Protein AF-A0A346N6U7-F1 (afdb_monomer)

Nearest PDB structures (foldseek):
  6ehd-assembly1_A  TM=4.254E-01  e=9.949E-02  Vibrio cholerae O395
  6ehe-assembly1_A  TM=4.933E-01  e=6.143E-01  Vibrio cholerae O395
  8xcj-assembly1_B  TM=3.026E-01  e=3.241E-01  Shigella sonnei
  1af6-assembly1_A  TM=3.418E-01  e=9.106E-01  Escherichia coli
  4b7o-assembly1_A  TM=2.006E-01  e=7.192E+00  Neisseria meningitidis

pLDDT: mean 76.38, std 19.35, range [28.86, 98.12]

Structure (mmCIF, N/CA/C/O backbone):
data_AF-A0A346N6U7-F1
#
_entry.id   AF-A0A346N6U7-F1
#
loop_
_atom_site.group_PDB
_atom_site.id
_atom_site.type_symbol
_atom_site.label_atom_id
_atom_site.label_alt_id
_atom_site.label_comp_id
_atom_site.label_asym_id
_atom_site.label_entity_id
_atom_site.label_seq_id
_atom_site.pdbx_PDB_ins_code
_atom_site.Cartn_x
_atom_site.Cartn_y
_atom_site.Cartn_z
_atom_site.occupancy
_atom_site.B_iso_or_equiv
_atom_site.auth_seq_id
_atom_site.auth_comp_id
_atom_site.auth_asym_id
_atom_site.auth_atom_id
_atom_site.pdbx_PDB_model_num
ATOM 1 N N . MET A 1 1 ? -14.296 15.120 14.951 1.00 32.44 1 MET A N 1
ATOM 2 C CA . MET A 1 1 ? -14.487 16.261 14.009 1.00 32.44 1 MET A CA 1
ATOM 3 C C . MET A 1 1 ? -14.807 15.685 12.624 1.00 32.44 1 MET A C 1
ATOM 5 O O . MET A 1 1 ? -13.973 14.983 12.082 1.00 32.44 1 MET A O 1
ATOM 9 N N . LYS A 1 2 ? -16.030 15.852 12.086 1.00 28.86 2 LYS A N 1
ATOM 10 C CA . LYS A 1 2 ? -16.479 15.145 10.861 1.00 28.86 2 LYS A CA 1
ATOM 11 C C . LYS A 1 2 ? -15.785 15.708 9.614 1.00 28.86 2 LYS A C 1
ATOM 13 O O . LYS A 1 2 ? -16.095 16.828 9.210 1.00 28.86 2 LYS A O 1
ATOM 18 N N . LEU A 1 3 ? -14.882 14.934 9.008 1.00 31.69 3 LEU A N 1
ATOM 19 C CA . LEU A 1 3 ? -14.149 15.300 7.794 1.00 31.69 3 LEU A CA 1
ATOM 20 C C . LEU A 1 3 ? -15.104 15.302 6.584 1.00 31.69 3 LEU A C 1
ATOM 22 O O . LEU A 1 3 ? -15.259 14.320 5.865 1.00 31.69 3 LEU A O 1
ATOM 26 N N . LYS A 1 4 ? -15.825 16.409 6.390 1.00 33.38 4 LYS A N 1
ATOM 27 C CA . LYS A 1 4 ? -16.612 16.646 5.179 1.00 33.38 4 LYS A CA 1
ATOM 28 C C . LYS A 1 4 ? -15.740 17.366 4.155 1.00 33.38 4 LYS A C 1
ATOM 30 O O . LYS A 1 4 ? -15.327 18.498 4.386 1.00 33.38 4 LYS A O 1
ATOM 35 N N . THR A 1 5 ? -15.636 16.754 2.978 1.00 40.16 5 THR A N 1
ATOM 36 C CA . THR A 1 5 ? -15.211 17.349 1.697 1.00 40.16 5 THR A CA 1
ATOM 37 C C . THR A 1 5 ? -13.698 17.432 1.468 1.00 40.16 5 THR A C 1
ATOM 39 O O . THR A 1 5 ? -13.070 18.457 1.705 1.00 40.16 5 THR A O 1
ATOM 42 N N . ILE A 1 6 ? -13.132 16.376 0.876 1.00 37.97 6 ILE A N 1
ATOM 43 C CA . ILE A 1 6 ? -11.970 16.504 -0.013 1.00 37.97 6 ILE A CA 1
ATOM 44 C C . ILE A 1 6 ? -12.476 16.186 -1.420 1.00 37.97 6 ILE A C 1
ATOM 46 O O . ILE A 1 6 ? -12.615 15.031 -1.811 1.00 37.97 6 ILE A O 1
ATOM 50 N N . ALA A 1 7 ? -12.835 17.235 -2.159 1.00 37.47 7 ALA A N 1
ATOM 51 C CA . ALA A 1 7 ? -13.078 17.145 -3.589 1.00 37.47 7 ALA A CA 1
ATOM 52 C C . ALA A 1 7 ? -11.714 17.197 -4.290 1.00 37.47 7 ALA A C 1
ATOM 54 O O . ALA A 1 7 ? -11.102 18.260 -4.386 1.00 37.47 7 ALA A O 1
ATOM 55 N N . LEU A 1 8 ? -11.215 16.042 -4.734 1.00 36.50 8 LEU A N 1
ATOM 56 C CA . LEU A 1 8 ? -10.003 15.969 -5.544 1.00 36.50 8 LEU A CA 1
ATOM 57 C C . LEU A 1 8 ? -10.352 16.433 -6.968 1.00 36.50 8 LEU A C 1
ATOM 59 O O . LEU A 1 8 ? -11.096 15.761 -7.684 1.00 36.5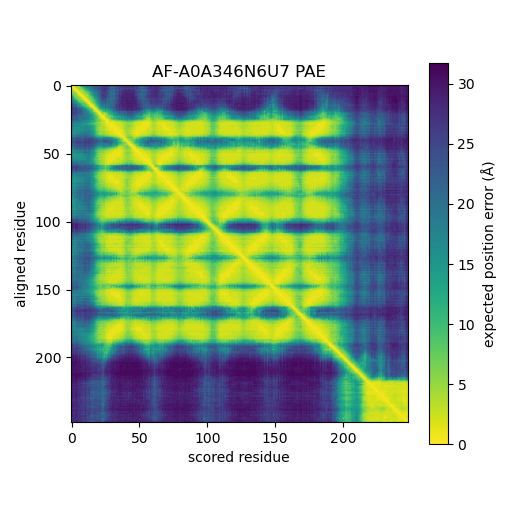0 8 LEU A O 1
ATOM 63 N N . LEU A 1 9 ? -9.860 17.612 -7.356 1.00 35.84 9 LEU A N 1
ATOM 64 C CA . LEU A 1 9 ? -10.007 18.149 -8.708 1.00 35.84 9 LEU A CA 1
ATOM 65 C C . LEU A 1 9 ? -9.309 17.225 -9.718 1.00 35.84 9 LEU A C 1
ATOM 67 O O . LEU A 1 9 ? -8.082 17.155 -9.769 1.00 35.84 9 LEU A O 1
ATOM 71 N N . ALA A 1 10 ? -10.096 16.567 -10.567 1.00 40.47 10 ALA A N 1
ATOM 72 C CA . ALA A 1 10 ? -9.622 15.934 -11.789 1.00 40.47 10 ALA A CA 1
ATOM 73 C C . ALA A 1 10 ? -9.475 17.001 -12.887 1.00 40.47 10 ALA A C 1
ATOM 75 O O . ALA A 1 10 ? -10.413 17.291 -13.628 1.00 40.47 10 ALA A O 1
ATOM 76 N N . GLY A 1 11 ? -8.296 17.614 -12.974 1.00 36.94 11 GLY A N 1
ATOM 77 C CA . GLY A 1 11 ? -7.893 18.410 -14.131 1.00 36.94 11 GLY A CA 1
ATOM 78 C C . GLY A 1 11 ? -7.252 17.510 -15.184 1.00 36.94 11 GLY A C 1
ATOM 79 O O . GLY A 1 11 ? -6.047 17.287 -15.141 1.00 36.94 11 GLY A O 1
ATOM 80 N N . LEU A 1 12 ? -8.049 16.983 -16.119 1.00 45.88 12 LEU A N 1
ATOM 81 C CA . LEU A 1 12 ? -7.532 16.363 -17.342 1.00 45.88 12 LEU A CA 1
ATOM 82 C C . LEU A 1 12 ? -6.895 17.457 -18.213 1.00 45.88 12 LEU A C 1
ATOM 84 O O . LEU A 1 12 ? -7.612 18.259 -18.809 1.00 45.88 12 LEU A O 1
ATOM 88 N N . PHE A 1 13 ? -5.567 17.461 -18.332 1.00 38.16 13 PHE A N 1
ATOM 89 C CA . PHE A 1 13 ? -4.874 18.163 -19.410 1.00 38.16 13 PHE A CA 1
ATOM 90 C C . PHE A 1 13 ? -4.057 17.178 -20.242 1.00 38.16 13 PHE A C 1
ATOM 92 O O . PHE A 1 13 ? -3.329 16.331 -19.727 1.00 38.16 13 PHE A O 1
ATOM 99 N N . ALA A 1 14 ? -4.262 17.279 -21.552 1.00 41.28 14 ALA A N 1
ATOM 100 C CA . ALA A 1 14 ? -3.736 16.396 -22.573 1.00 41.28 14 ALA A CA 1
ATOM 101 C C . ALA A 1 14 ? -2.225 16.591 -22.779 1.00 41.28 14 ALA A C 1
ATOM 103 O O . ALA A 1 14 ? -1.775 17.692 -23.087 1.00 41.28 14 ALA A O 1
ATOM 104 N N . ALA A 1 15 ? -1.475 15.491 -22.705 1.00 36.09 15 ALA A N 1
ATOM 105 C CA . ALA A 1 15 ? -0.150 15.341 -23.300 1.00 36.09 15 ALA A CA 1
ATOM 106 C C . ALA A 1 15 ? -0.141 14.036 -24.126 1.00 36.09 15 ALA A C 1
ATOM 108 O O . ALA A 1 15 ? -0.714 13.039 -23.674 1.00 36.09 15 ALA A O 1
ATOM 109 N N . PRO A 1 16 ? 0.433 14.015 -25.343 1.00 37.94 16 PRO A N 1
ATOM 110 C CA . PRO A 1 16 ? 0.431 12.824 -26.188 1.00 37.94 16 PRO A CA 1
ATOM 111 C C . PRO A 1 16 ? 1.478 11.804 -25.703 1.00 37.94 16 PRO A C 1
ATOM 113 O O . PRO A 1 16 ? 2.596 12.208 -25.421 1.00 37.94 16 PRO A O 1
ATOM 116 N N . ALA A 1 17 ? 1.083 10.516 -25.658 1.00 37.06 17 ALA A N 1
ATOM 117 C CA . ALA A 1 17 ? 1.863 9.269 -25.466 1.00 37.06 17 ALA A CA 1
ATOM 118 C C . ALA A 1 17 ? 2.897 9.285 -24.309 1.00 37.06 17 ALA A C 1
ATOM 120 O O . ALA A 1 17 ? 3.835 10.058 -24.316 1.00 37.06 17 ALA A O 1
ATOM 121 N N . PHE A 1 18 ? 2.794 8.476 -23.250 1.00 34.19 18 PHE A N 1
ATOM 122 C CA . PHE A 1 18 ? 2.992 7.023 -23.237 1.00 34.19 18 PHE A CA 1
ATOM 123 C C . PHE A 1 18 ? 2.270 6.391 -22.031 1.00 34.19 18 PHE A C 1
ATOM 125 O O . PHE A 1 18 ? 2.174 6.988 -20.960 1.00 34.19 18 PHE A O 1
ATOM 132 N N . ALA A 1 19 ? 1.782 5.159 -22.190 1.00 39.69 19 ALA A N 1
ATOM 133 C CA . ALA A 1 19 ? 1.240 4.342 -21.108 1.00 39.69 19 ALA A CA 1
ATOM 134 C C . ALA A 1 19 ? 2.369 3.895 -20.163 1.00 39.69 19 ALA A C 1
ATOM 136 O O . ALA A 1 19 ? 2.897 2.794 -20.296 1.00 39.69 19 ALA A O 1
ATOM 137 N N . VAL A 1 20 ? 2.768 4.762 -19.235 1.00 44.91 20 VAL A N 1
ATOM 138 C CA . VAL A 1 20 ? 3.793 4.436 -18.244 1.00 44.91 20 VAL A CA 1
ATOM 139 C C . VAL A 1 20 ? 3.129 4.209 -16.894 1.00 44.91 20 VAL A C 1
ATOM 141 O O . VAL A 1 20 ? 2.780 5.148 -16.188 1.00 44.91 20 VAL A O 1
ATOM 144 N N . THR A 1 21 ? 2.937 2.941 -16.542 1.00 53.97 21 THR A N 1
ATOM 145 C CA . THR A 1 21 ? 2.716 2.548 -15.145 1.00 53.97 21 THR A CA 1
ATOM 146 C C . THR A 1 21 ? 4.013 2.674 -14.357 1.00 53.97 21 THR A C 1
ATOM 148 O O . THR A 1 21 ? 5.086 2.598 -14.947 1.00 53.97 21 THR A O 1
ATOM 151 N N . THR A 1 22 ? 3.951 2.732 -13.027 1.00 57.12 22 THR A N 1
ATOM 152 C CA . THR A 1 22 ? 5.156 2.716 -12.166 1.00 57.12 22 THR A CA 1
ATOM 153 C C . THR A 1 22 ? 6.020 1.460 -12.329 1.00 57.12 22 THR A C 1
ATOM 155 O O . THR A 1 22 ? 7.161 1.430 -11.884 1.00 57.12 22 THR A O 1
ATOM 158 N N . ALA A 1 23 ? 5.503 0.400 -12.961 1.00 56.06 23 ALA A N 1
ATOM 159 C CA . ALA A 1 23 ? 6.256 -0.822 -13.208 1.00 56.06 23 ALA A CA 1
ATOM 160 C C . ALA A 1 23 ? 7.487 -0.556 -14.095 1.00 56.06 23 ALA A C 1
ATOM 162 O O . ALA A 1 23 ? 7.348 -0.360 -15.301 1.00 56.06 23 ALA A O 1
ATOM 163 N N . GLY A 1 24 ? 8.679 -0.595 -13.492 1.00 57.97 24 GLY A N 1
ATOM 164 C CA . GLY A 1 24 ? 9.956 -0.342 -14.167 1.00 57.97 24 GLY A CA 1
ATOM 165 C C . GLY A 1 24 ? 10.289 1.140 -14.371 1.00 57.97 24 GLY A C 1
ATOM 166 O O . GLY A 1 24 ? 11.182 1.448 -15.154 1.00 57.97 24 GLY A O 1
ATOM 167 N N . HIS A 1 25 ? 9.580 2.057 -13.704 1.00 63.81 25 HIS A N 1
ATOM 168 C CA . HIS A 1 25 ? 9.806 3.497 -13.828 1.00 63.81 25 HIS A CA 1
ATOM 169 C C . HIS A 1 25 ? 9.778 4.197 -12.468 1.00 63.81 25 HIS A C 1
ATOM 171 O O . HIS A 1 25 ? 8.902 3.935 -11.643 1.00 63.81 25 HIS A O 1
ATOM 177 N N . ASP A 1 26 ? 10.665 5.173 -12.282 1.00 74.00 26 ASP A N 1
ATOM 178 C CA . ASP A 1 26 ? 10.771 5.941 -11.038 1.00 74.00 26 ASP A CA 1
ATOM 179 C C . ASP A 1 26 ? 9.808 7.131 -11.040 1.00 74.00 26 ASP A C 1
ATOM 181 O O . ASP A 1 26 ? 10.211 8.295 -11.044 1.00 74.00 26 ASP A O 1
ATOM 185 N N . ILE A 1 27 ? 8.506 6.836 -11.059 1.00 79.50 27 ILE A N 1
ATOM 186 C CA . ILE A 1 27 ? 7.439 7.843 -11.058 1.00 79.50 27 ILE A CA 1
ATOM 187 C C . ILE A 1 27 ? 6.708 7.825 -9.709 1.00 79.50 27 ILE A C 1
ATOM 189 O O . ILE A 1 27 ? 6.175 6.778 -9.331 1.00 79.50 27 ILE A O 1
ATOM 193 N N . PRO A 1 28 ? 6.629 8.961 -8.988 1.00 87.38 28 PRO A N 1
ATOM 194 C CA . PRO A 1 28 ? 5.714 9.129 -7.869 1.00 87.38 28 PRO A CA 1
ATOM 195 C C . PRO A 1 28 ? 4.291 8.772 -8.273 1.00 87.38 28 PRO A C 1
ATOM 197 O O . PRO A 1 28 ? 3.886 8.992 -9.413 1.00 87.38 28 PRO A O 1
ATOM 200 N N . TYR A 1 29 ? 3.505 8.247 -7.350 1.00 90.06 29 TYR A N 1
ATOM 201 C CA . TYR A 1 29 ? 2.144 7.830 -7.656 1.00 90.06 29 TYR A CA 1
ATOM 202 C C . TYR A 1 29 ? 1.195 8.152 -6.514 1.00 90.06 29 TYR A C 1
ATOM 204 O O . TYR A 1 29 ? 1.581 8.157 -5.351 1.00 90.06 29 TYR A O 1
ATOM 212 N N . ALA A 1 30 ? -0.062 8.398 -6.856 1.00 94.69 30 ALA A N 1
ATOM 213 C CA . ALA A 1 30 ? -1.155 8.431 -5.898 1.00 94.69 30 ALA A CA 1
ATOM 214 C C . ALA A 1 30 ? -2.042 7.206 -6.113 1.00 94.69 30 ALA A C 1
ATOM 216 O O . ALA A 1 30 ? -2.142 6.698 -7.228 1.00 94.69 30 ALA A O 1
ATOM 217 N N . GLY A 1 31 ? -2.704 6.732 -5.067 1.00 95.06 31 GLY A N 1
ATOM 218 C CA . GLY A 1 31 ? -3.662 5.642 -5.166 1.00 95.06 31 GLY A CA 1
ATOM 219 C C . GLY A 1 31 ? -4.917 5.920 -4.361 1.00 95.06 31 GLY A C 1
ATOM 220 O O . GLY A 1 31 ? -4.845 6.535 -3.300 1.00 95.06 31 GLY A O 1
ATOM 221 N N . VAL A 1 32 ? -6.054 5.457 -4.874 1.00 97.50 32 VAL A N 1
ATOM 222 C CA . VAL A 1 32 ? -7.336 5.457 -4.163 1.00 97.50 32 VAL A CA 1
ATOM 223 C C . VAL A 1 32 ? -7.925 4.061 -4.252 1.00 97.50 32 VAL A C 1
ATOM 225 O O . VAL A 1 32 ? -8.074 3.517 -5.350 1.00 97.50 32 VAL A O 1
ATOM 228 N N . TYR A 1 33 ? -8.271 3.495 -3.101 1.00 97.56 33 TYR A N 1
ATOM 229 C CA . TYR A 1 33 ? -8.688 2.108 -2.966 1.00 97.56 33 TYR A CA 1
ATOM 230 C C . TYR A 1 33 ? -9.972 2.007 -2.168 1.00 97.56 33 TYR A C 1
ATOM 232 O O . TYR A 1 33 ? -10.163 2.709 -1.177 1.00 97.56 33 TYR A O 1
ATOM 240 N N . TYR A 1 34 ? -10.830 1.086 -2.587 1.00 98.06 34 TYR A N 1
ATOM 241 C CA . TYR A 1 34 ? -11.813 0.506 -1.695 1.00 98.06 34 TYR A CA 1
ATOM 242 C C . TYR A 1 34 ? -11.107 -0.494 -0.782 1.00 98.06 34 TYR A C 1
ATOM 244 O O . TYR A 1 34 ? -10.363 -1.347 -1.272 1.00 98.06 34 TYR A O 1
ATOM 252 N N . SER A 1 35 ? -11.368 -0.395 0.518 1.00 96.94 35 SER A N 1
ATOM 253 C CA . SER A 1 35 ? -10.803 -1.274 1.537 1.00 96.94 35 SER A CA 1
ATOM 254 C C . SER A 1 35 ? -11.905 -2.099 2.176 1.00 96.94 35 SER A C 1
ATOM 256 O O . SER A 1 35 ? -12.883 -1.560 2.702 1.00 96.94 35 SER A O 1
ATOM 258 N N . HIS A 1 36 ? -11.733 -3.414 2.143 1.00 96.38 36 HIS A N 1
ATOM 259 C CA . HIS A 1 36 ? -12.545 -4.354 2.894 1.00 96.38 36 HIS A CA 1
ATOM 260 C C . HIS A 1 36 ? -11.698 -4.974 3.991 1.00 96.38 36 HIS A C 1
ATOM 262 O O . HIS A 1 36 ? -10.625 -5.508 3.715 1.00 96.38 36 HIS A O 1
ATOM 268 N N . GLU A 1 37 ? -12.178 -4.900 5.222 1.00 92.88 37 GLU A N 1
ATOM 269 C CA . GLU A 1 37 ? -11.482 -5.431 6.379 1.00 92.88 37 GLU A CA 1
ATOM 270 C C . GLU A 1 37 ? -12.224 -6.637 6.942 1.00 92.88 37 GLU A C 1
ATOM 272 O O . GLU A 1 37 ? -13.447 -6.641 7.090 1.00 92.88 37 GLU A O 1
ATOM 277 N N . ILE A 1 38 ? -11.445 -7.664 7.233 1.00 88.50 38 ILE A N 1
ATOM 278 C CA . ILE A 1 38 ? -11.854 -8.915 7.836 1.00 88.50 38 ILE A CA 1
ATOM 279 C C . ILE A 1 38 ? -11.192 -8.916 9.210 1.00 88.50 38 ILE A C 1
ATOM 281 O O . ILE A 1 38 ? -9.999 -9.211 9.330 1.00 88.50 38 ILE A O 1
ATOM 285 N N . SER A 1 39 ? -11.961 -8.513 10.214 1.00 74.69 39 SER A N 1
ATOM 286 C CA . SER A 1 39 ? -11.537 -8.572 11.608 1.00 74.69 39 SER A CA 1
ATOM 287 C C . SER A 1 39 ? -11.622 -10.002 12.132 1.00 74.69 39 SER A C 1
ATOM 289 O O . SER A 1 39 ? -12.390 -10.823 11.618 1.00 74.69 39 SER A O 1
ATOM 291 N N . ASP A 1 40 ? -10.786 -10.316 13.119 1.00 68.50 40 ASP A N 1
ATOM 292 C CA . ASP A 1 40 ? -10.853 -11.590 13.826 1.00 68.50 40 ASP A CA 1
ATOM 293 C C . ASP A 1 40 ? -12.124 -11.694 14.694 1.00 68.50 40 ASP A C 1
ATOM 295 O O . ASP A 1 40 ? -12.869 -10.735 14.894 1.00 68.50 40 ASP A O 1
ATOM 299 N N . SER A 1 41 ? -12.391 -12.894 15.210 1.00 57.81 41 SER A N 1
ATOM 300 C CA . SER A 1 41 ? -13.544 -13.156 16.076 1.00 57.81 41 SER A CA 1
ATOM 301 C C . SER A 1 41 ? -13.387 -12.619 17.505 1.00 57.81 41 SER A C 1
ATOM 303 O O . SER A 1 41 ? -14.233 -12.926 18.340 1.00 57.81 41 SER A O 1
ATOM 305 N N . ALA A 1 42 ? -12.299 -11.908 17.828 1.00 59.88 42 ALA A N 1
ATOM 306 C CA . ALA A 1 42 ? -12.107 -11.317 19.154 1.00 59.88 42 ALA A CA 1
ATOM 307 C C . ALA A 1 42 ? -12.876 -9.993 19.310 1.00 59.88 42 ALA A C 1
ATOM 309 O O . ALA A 1 42 ? -13.025 -9.489 20.423 1.00 59.88 42 ALA A O 1
ATOM 310 N N . ARG A 1 43 ? -13.390 -9.438 18.205 1.00 61.47 43 ARG A N 1
ATOM 311 C CA . ARG A 1 43 ? -14.227 -8.237 18.180 1.00 61.47 43 ARG A CA 1
ATOM 312 C C . ARG A 1 43 ? -15.686 -8.624 17.907 1.00 61.47 43 ARG A C 1
ATOM 314 O O . ARG A 1 43 ? -15.963 -9.321 16.936 1.00 61.47 43 ARG A O 1
ATOM 321 N N . ASP A 1 44 ? -16.624 -8.115 18.708 1.00 64.12 44 ASP A N 1
ATOM 322 C CA . ASP A 1 44 ? -18.080 -8.270 18.499 1.00 64.12 44 ASP A CA 1
ATOM 323 C C . ASP A 1 44 ? -18.588 -7.341 17.371 1.00 64.12 44 ASP A C 1
ATOM 325 O O . ASP A 1 44 ? -19.456 -6.478 17.556 1.00 64.12 44 ASP A O 1
ATOM 329 N N . SER A 1 45 ? -17.960 -7.413 16.199 1.00 66.00 45 SER A N 1
ATOM 330 C CA . SER A 1 45 ? -18.252 -6.553 15.052 1.00 66.00 45 SER A CA 1
ATOM 331 C C . SER A 1 45 ? -18.109 -7.303 13.737 1.00 66.00 45 SER A C 1
ATOM 333 O O . SER A 1 45 ? -17.196 -8.106 13.549 1.00 66.00 45 SER A O 1
ATOM 335 N N . GLY A 1 46 ? -18.978 -6.969 12.783 1.00 75.50 46 GLY A N 1
ATOM 336 C CA . GLY A 1 46 ? -18.897 -7.482 11.424 1.00 75.50 46 GLY A CA 1
ATOM 337 C C . GLY A 1 46 ? -17.699 -6.934 10.636 1.00 75.50 46 GLY A C 1
ATOM 338 O O . GLY A 1 46 ? -16.928 -6.090 11.091 1.00 75.50 46 GLY A O 1
ATOM 339 N N . SER A 1 47 ? -17.572 -7.379 9.383 1.00 84.62 47 SER A N 1
ATOM 340 C CA . SER A 1 47 ? -16.512 -6.930 8.469 1.00 84.62 47 SER A CA 1
ATOM 341 C C . SER A 1 47 ? -16.514 -5.409 8.250 1.00 84.62 47 SER A C 1
ATOM 343 O O . SER A 1 47 ? -17.575 -4.815 8.023 1.00 84.62 47 SER A O 1
ATOM 345 N N . GLY A 1 48 ? -15.332 -4.800 8.195 1.00 89.19 48 GLY A N 1
ATOM 346 C CA . GLY A 1 48 ? -15.158 -3.379 7.924 1.00 89.19 48 GLY A CA 1
ATOM 347 C C . GLY A 1 48 ? -15.198 -3.026 6.434 1.00 89.19 48 GLY A C 1
ATOM 348 O O . GLY A 1 48 ? -14.848 -3.820 5.551 1.00 89.19 48 GLY A O 1
ATOM 349 N N . LYS A 1 49 ? -15.636 -1.801 6.128 1.00 95.00 49 LYS A N 1
ATOM 350 C CA . LYS A 1 49 ? -15.606 -1.220 4.774 1.00 95.00 49 LYS A CA 1
ATOM 351 C C . LYS A 1 49 ? -15.149 0.229 4.827 1.00 95.00 49 LYS A C 1
ATOM 353 O O . LYS A 1 49 ? -15.574 0.980 5.708 1.00 95.00 49 LYS A O 1
ATOM 358 N N . GLY A 1 50 ? -14.330 0.624 3.859 1.00 95.69 50 GLY A N 1
ATOM 359 C CA . GLY A 1 50 ? -13.657 1.910 3.902 1.00 95.69 50 GLY A CA 1
ATOM 360 C C . GLY A 1 50 ? -12.952 2.326 2.620 1.00 95.69 50 GLY A C 1
ATOM 361 O O . GLY A 1 50 ? -13.136 1.725 1.556 1.00 95.69 50 GLY A O 1
ATOM 362 N N . LEU A 1 51 ? -12.139 3.371 2.747 1.00 97.69 51 LEU A N 1
ATOM 363 C CA . LEU A 1 51 ? -11.272 3.887 1.695 1.00 97.69 51 LEU A CA 1
ATOM 364 C C . LEU A 1 51 ? -9.829 3.954 2.182 1.00 97.69 51 LEU A C 1
ATOM 366 O O . LEU A 1 51 ? -9.565 4.283 3.337 1.00 97.69 51 LEU A O 1
ATOM 370 N N . GLN A 1 52 ? -8.899 3.721 1.265 1.00 98.12 52 GLN A N 1
ATOM 371 C CA . GLN A 1 52 ? -7.481 3.951 1.487 1.00 98.12 52 GLN A CA 1
ATOM 372 C C . GLN A 1 52 ? -6.923 4.890 0.413 1.00 98.12 52 GLN A C 1
ATOM 374 O O . GLN A 1 52 ? -7.266 4.789 -0.767 1.00 98.12 52 GLN A O 1
ATOM 379 N N . PHE A 1 53 ? -6.057 5.806 0.835 1.00 98.00 53 PHE A N 1
ATOM 380 C CA . PHE A 1 53 ? -5.320 6.735 -0.010 1.00 98.00 53 PHE A CA 1
ATOM 381 C C . PHE A 1 53 ? -3.829 6.503 0.168 1.00 98.00 53 PHE A C 1
ATOM 383 O O . PHE A 1 53 ? -3.341 6.537 1.296 1.00 98.00 53 PHE A O 1
ATOM 390 N N . ASN A 1 54 ? -3.110 6.330 -0.940 1.00 96.44 54 ASN A N 1
ATOM 391 C CA . ASN A 1 54 ? -1.665 6.127 -0.906 1.00 96.44 54 ASN A CA 1
ATOM 392 C C . ASN A 1 54 ? -0.950 7.231 -1.677 1.00 96.44 54 ASN A C 1
ATOM 394 O O . ASN A 1 54 ? -1.418 7.652 -2.736 1.00 96.44 54 ASN A O 1
ATOM 398 N N . LEU A 1 55 ? 0.211 7.647 -1.182 1.00 96.19 55 LEU A N 1
ATOM 399 C CA . LEU A 1 55 ? 1.173 8.467 -1.908 1.00 96.19 55 LEU A CA 1
ATOM 400 C C . LEU A 1 55 ? 2.524 7.754 -1.905 1.00 96.19 55 LEU A C 1
ATOM 402 O O . LEU A 1 55 ? 3.143 7.605 -0.855 1.00 96.19 55 LEU A O 1
ATOM 406 N N . GLY A 1 56 ? 2.969 7.311 -3.076 1.00 93.06 56 GLY A N 1
ATOM 407 C CA . GLY A 1 56 ? 4.215 6.585 -3.268 1.00 93.06 56 GLY A CA 1
ATOM 408 C C . GLY A 1 56 ? 5.318 7.440 -3.876 1.00 93.06 56 GLY A C 1
ATOM 409 O O . GLY A 1 56 ? 5.095 8.176 -4.839 1.00 93.06 56 GLY A O 1
ATOM 410 N N . LEU A 1 57 ? 6.522 7.297 -3.333 1.00 89.62 57 LEU A N 1
ATOM 411 C CA . LEU A 1 57 ? 7.756 7.942 -3.757 1.00 89.62 57 LEU A CA 1
ATOM 412 C C . LEU A 1 57 ? 8.803 6.855 -4.050 1.00 89.62 57 LEU A C 1
ATOM 414 O O . LEU A 1 57 ? 9.273 6.200 -3.119 1.00 89.62 57 LEU A O 1
ATOM 418 N N . PRO A 1 58 ? 9.179 6.635 -5.319 1.00 85.88 58 PRO A N 1
ATOM 419 C CA . PRO A 1 58 ? 10.277 5.742 -5.674 1.00 85.88 58 PRO A CA 1
ATOM 420 C C . PRO A 1 58 ? 11.564 6.146 -4.952 1.00 85.88 58 PRO A C 1
ATOM 422 O O . PRO A 1 58 ? 11.925 7.323 -4.928 1.00 85.88 58 PRO A O 1
ATOM 425 N N . LEU A 1 59 ? 12.237 5.170 -4.344 1.00 78.12 59 LEU A N 1
ATOM 426 C CA . LEU A 1 59 ? 13.445 5.397 -3.548 1.00 78.12 59 LEU A CA 1
ATOM 427 C C . LEU A 1 59 ? 14.736 5.157 -4.332 1.00 78.12 59 LEU A C 1
ATOM 429 O O . LEU A 1 59 ? 15.773 5.686 -3.943 1.00 78.12 59 LEU A O 1
ATOM 433 N N . ASP A 1 60 ? 14.696 4.358 -5.399 1.00 62.41 60 ASP A N 1
ATOM 434 C CA . ASP A 1 60 ? 15.907 3.858 -6.047 1.00 62.41 60 ASP A CA 1
ATOM 435 C C . ASP A 1 60 ? 15.758 3.792 -7.565 1.00 62.41 60 ASP A C 1
ATOM 437 O O . ASP A 1 60 ? 14.881 3.081 -8.058 1.00 62.41 60 ASP A O 1
ATOM 441 N N . TYR A 1 61 ? 16.688 4.434 -8.280 1.00 61.12 61 TYR A N 1
ATOM 442 C CA . TYR A 1 61 ? 16.788 4.421 -9.742 1.00 61.12 61 TYR A CA 1
ATOM 443 C C . TYR A 1 61 ? 17.264 3.059 -10.284 1.00 61.12 61 TYR A C 1
ATOM 445 O O . TYR A 1 61 ? 18.356 2.950 -10.842 1.00 61.12 61 TYR A O 1
ATOM 453 N N . GLY A 1 62 ? 16.484 1.994 -10.068 1.00 53.78 62 GLY A N 1
ATOM 454 C CA . GLY A 1 62 ? 16.766 0.653 -10.603 1.00 53.78 62 GLY A CA 1
ATOM 455 C C . GLY A 1 62 ? 16.603 -0.535 -9.646 1.00 53.78 62 GLY A C 1
ATOM 456 O O . GLY A 1 62 ? 16.889 -1.659 -10.052 1.00 53.78 62 GLY A O 1
ATOM 457 N N . ARG A 1 63 ? 16.145 -0.342 -8.395 1.00 61.72 63 ARG A N 1
ATOM 458 C CA . ARG A 1 63 ? 15.862 -1.456 -7.450 1.00 61.72 63 ARG A CA 1
ATOM 459 C C . ARG A 1 63 ? 14.376 -1.708 -7.183 1.00 61.72 63 ARG A C 1
ATOM 461 O O . ARG A 1 63 ? 14.048 -2.531 -6.331 1.00 61.72 63 ARG A O 1
ATOM 468 N N . ASN A 1 64 ? 13.489 -1.022 -7.906 1.00 79.94 64 ASN A N 1
ATOM 469 C CA . ASN A 1 64 ? 12.032 -1.184 -7.844 1.00 79.94 64 ASN A CA 1
ATOM 470 C C . ASN A 1 64 ? 11.413 -0.984 -6.443 1.00 79.94 64 ASN A C 1
ATOM 472 O O . ASN A 1 64 ? 10.372 -1.564 -6.127 1.00 79.94 64 ASN A O 1
ATOM 476 N N . ASN A 1 65 ? 12.042 -0.157 -5.604 1.00 85.00 65 ASN A N 1
ATOM 477 C CA . ASN A 1 65 ? 11.568 0.156 -4.257 1.00 85.00 65 ASN A CA 1
ATOM 478 C C . ASN A 1 65 ? 10.885 1.525 -4.212 1.00 85.00 65 ASN A C 1
ATOM 480 O O . ASN A 1 65 ? 11.342 2.471 -4.853 1.00 85.00 65 ASN A O 1
ATOM 484 N N . ALA A 1 66 ? 9.849 1.651 -3.392 1.00 89.75 66 ALA A N 1
ATOM 485 C CA . ALA A 1 66 ? 9.190 2.910 -3.083 1.00 89.75 66 ALA A CA 1
ATOM 486 C C . ALA A 1 66 ? 8.913 3.031 -1.580 1.00 89.75 66 ALA A C 1
ATOM 488 O O . ALA A 1 66 ? 8.733 2.033 -0.883 1.00 89.75 66 ALA A O 1
ATOM 489 N N . LEU A 1 67 ? 8.878 4.268 -1.099 1.00 93.50 67 LEU A N 1
ATOM 490 C CA . LEU A 1 67 ? 8.282 4.639 0.175 1.00 93.50 67 LEU A CA 1
ATOM 491 C C . LEU A 1 67 ? 6.835 5.043 -0.095 1.00 93.50 67 LEU A C 1
ATOM 493 O O . LEU A 1 67 ? 6.591 5.868 -0.971 1.00 93.50 67 LEU A O 1
ATOM 497 N N . GLU A 1 68 ? 5.882 4.496 0.640 1.00 96.12 68 GLU A N 1
ATOM 498 C CA . GLU A 1 68 ? 4.460 4.772 0.467 1.00 96.12 68 GLU A CA 1
ATOM 499 C C . GLU A 1 68 ? 3.856 5.267 1.780 1.00 96.12 68 GLU A C 1
ATOM 501 O O . GLU A 1 68 ? 4.024 4.660 2.831 1.00 96.12 68 GLU A O 1
ATOM 506 N N . LEU A 1 69 ? 3.171 6.405 1.725 1.00 98.12 69 LEU A N 1
ATOM 507 C CA . LEU A 1 69 ? 2.354 6.905 2.823 1.00 98.12 69 LEU A CA 1
ATOM 508 C C . LEU A 1 69 ? 0.921 6.445 2.586 1.00 98.12 69 LEU A C 1
ATOM 510 O O . LEU A 1 69 ? 0.356 6.773 1.542 1.00 98.12 69 LEU A O 1
ATOM 514 N N . SER A 1 70 ? 0.340 5.731 3.543 1.00 97.12 70 SER A N 1
ATOM 515 C CA . SER A 1 70 ? -0.994 5.139 3.428 1.00 97.12 70 SER A CA 1
ATOM 516 C C . SER A 1 70 ? -1.912 5.702 4.509 1.00 97.12 70 SER A C 1
ATOM 518 O O . SER A 1 70 ? -1.634 5.548 5.696 1.00 97.12 70 SER A O 1
ATOM 520 N N . LEU A 1 71 ? -3.023 6.324 4.115 1.00 98.00 71 LEU A N 1
ATOM 521 C CA . LEU A 1 71 ? -4.102 6.738 5.012 1.00 98.00 71 LEU A CA 1
ATOM 522 C C . LEU A 1 71 ? -5.325 5.865 4.742 1.00 98.00 71 LEU A C 1
ATOM 524 O O . LEU A 1 71 ? -5.861 5.884 3.638 1.00 98.00 71 LEU A O 1
ATOM 528 N N . THR A 1 72 ? -5.765 5.113 5.741 1.00 97.06 72 THR A N 1
ATOM 529 C CA . THR A 1 72 ? -6.912 4.205 5.648 1.00 97.06 72 THR A CA 1
ATOM 530 C C . THR A 1 72 ? -7.995 4.654 6.610 1.00 97.06 72 THR A C 1
ATOM 532 O O . THR A 1 72 ? -7.694 4.947 7.761 1.00 97.06 72 THR A O 1
ATOM 535 N N . ASP A 1 73 ? -9.239 4.677 6.155 1.00 96.38 73 ASP A N 1
ATOM 536 C CA . ASP A 1 73 ? -10.413 4.945 6.981 1.00 96.38 73 ASP A CA 1
ATOM 537 C C . ASP A 1 73 ? -11.433 3.834 6.755 1.00 96.38 73 ASP A C 1
ATOM 539 O O . ASP A 1 73 ? -11.853 3.604 5.619 1.00 96.38 73 ASP A O 1
ATOM 543 N N . VAL A 1 74 ? -11.787 3.109 7.813 1.00 94.25 74 VAL A N 1
ATOM 544 C CA . VAL A 1 74 ? -12.699 1.962 7.775 1.00 94.25 74 VAL A CA 1
ATOM 545 C C . VAL A 1 74 ? -13.767 2.134 8.842 1.00 94.25 74 VAL A C 1
ATOM 547 O O . VAL A 1 74 ? -13.479 2.518 9.970 1.00 94.25 74 VAL A O 1
ATOM 550 N N . SER A 1 75 ? -15.008 1.810 8.482 1.00 92.38 75 SER A N 1
ATOM 551 C CA . SER A 1 75 ? -16.112 1.691 9.434 1.00 92.38 75 SER A CA 1
ATOM 552 C C . SER A 1 75 ? -16.561 0.240 9.551 1.00 92.38 75 SER A C 1
ATOM 554 O O . SER A 1 75 ? -16.631 -0.467 8.539 1.00 92.38 75 SER A O 1
ATOM 556 N N . ARG A 1 76 ? -16.891 -0.177 10.770 1.00 89.19 76 ARG A N 1
ATOM 557 C CA . ARG A 1 76 ? -17.430 -1.499 11.111 1.00 89.19 76 ARG A CA 1
ATOM 558 C C . ARG A 1 76 ? -18.810 -1.325 11.720 1.00 89.19 76 ARG A C 1
ATOM 560 O O . ARG A 1 76 ? -19.085 -0.288 12.313 1.00 89.19 76 ARG A O 1
ATOM 567 N N . GLU A 1 77 ? -19.678 -2.309 11.546 1.00 87.12 77 GLU A N 1
ATOM 568 C CA . GLU A 1 77 ? -20.982 -2.343 12.212 1.00 87.12 77 GLU A CA 1
ATOM 569 C C . GLU A 1 77 ? -20.898 -3.311 13.392 1.00 87.12 77 GLU A C 1
ATOM 571 O O . GLU A 1 77 ? -20.441 -4.442 13.224 1.00 87.12 77 GLU A O 1
ATOM 576 N N . ARG A 1 78 ? -21.286 -2.842 14.580 1.00 83.12 78 ARG A N 1
ATOM 577 C CA . ARG A 1 78 ? -21.261 -3.621 15.819 1.00 83.12 78 ARG A CA 1
ATOM 578 C C . ARG A 1 78 ? -22.415 -4.607 15.857 1.00 83.12 78 ARG A C 1
ATOM 580 O O . ARG A 1 78 ? -23.568 -4.210 15.676 1.00 83.12 78 ARG A O 1
ATOM 587 N N . ASP A 1 79 ? -22.128 -5.853 16.212 1.00 81.31 79 ASP A N 1
ATOM 588 C CA . ASP A 1 79 ? -23.152 -6.901 16.283 1.00 81.31 79 ASP A CA 1
ATOM 589 C C . ASP A 1 79 ? -24.097 -6.709 17.482 1.00 81.31 79 ASP A C 1
ATOM 591 O O . ASP A 1 79 ? -25.256 -7.126 17.449 1.00 81.31 79 ASP A O 1
ATOM 595 N N . VAL A 1 80 ? -23.625 -6.035 18.537 1.00 76.12 80 VAL A N 1
ATOM 596 C CA . VAL A 1 80 ? -24.370 -5.838 19.791 1.00 76.12 80 VAL A CA 1
ATOM 597 C C . VAL A 1 80 ? -25.520 -4.835 19.684 1.00 76.12 80 VAL A C 1
ATOM 599 O O . VAL A 1 80 ? -26.548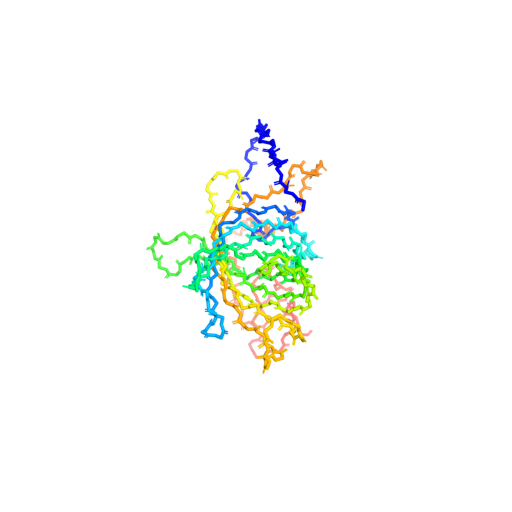 -5.012 20.339 1.00 76.12 80 VAL A O 1
ATOM 602 N N . ASP A 1 81 ? -25.366 -3.770 18.893 1.00 80.94 81 ASP A N 1
ATOM 603 C CA . ASP A 1 81 ? -26.329 -2.661 18.856 1.00 80.94 81 ASP A CA 1
ATOM 604 C C . ASP A 1 81 ? -26.527 -2.009 17.477 1.00 80.94 81 ASP A C 1
ATOM 606 O O . ASP A 1 81 ? -27.308 -1.059 17.356 1.00 80.94 81 ASP A O 1
ATOM 610 N N . GLY A 1 82 ? -25.845 -2.500 16.436 1.00 81.94 82 GLY A N 1
ATOM 611 C CA . GLY A 1 82 ? -25.934 -1.982 15.069 1.00 81.94 82 GLY A CA 1
ATOM 612 C C . GLY A 1 82 ? -25.331 -0.587 14.876 1.00 81.94 82 GLY A C 1
ATOM 613 O O . GLY A 1 82 ? -25.550 0.043 13.836 1.00 81.94 82 GLY A O 1
ATOM 614 N N . ARG A 1 83 ? -24.602 -0.044 15.864 1.00 86.19 83 ARG A N 1
ATOM 615 C CA . ARG A 1 83 ? -23.862 1.215 15.692 1.00 86.19 83 ARG A CA 1
ATOM 616 C C . ARG A 1 83 ? -22.555 0.982 14.940 1.00 86.19 83 ARG A C 1
ATOM 618 O O . ARG A 1 83 ? -22.173 -0.150 14.659 1.00 86.19 83 ARG A O 1
ATOM 625 N N . LYS A 1 84 ? -21.897 2.082 14.565 1.00 86.06 84 LYS A N 1
ATOM 626 C CA . LYS A 1 84 ? -20.649 2.045 13.805 1.00 86.06 84 LYS A CA 1
ATOM 627 C C . LYS A 1 84 ? -19.457 2.445 14.648 1.00 86.06 84 LYS A C 1
ATOM 629 O O . LYS A 1 84 ? -19.482 3.539 15.209 1.00 86.06 84 LYS A O 1
ATOM 634 N N . ASP A 1 85 ? -18.426 1.620 14.583 1.00 87.88 85 ASP A N 1
ATOM 635 C CA . ASP A 1 85 ? -17.085 1.948 15.050 1.00 87.88 85 ASP A CA 1
ATOM 636 C C . ASP A 1 85 ? -16.226 2.370 13.859 1.00 87.88 85 ASP A C 1
ATOM 638 O O . ASP A 1 85 ? -16.432 1.907 12.726 1.00 87.88 85 ASP A O 1
ATOM 642 N N . TYR A 1 86 ? -15.267 3.257 14.106 1.00 89.81 86 TYR A N 1
ATOM 643 C CA . TYR A 1 86 ? -14.394 3.801 13.071 1.00 89.81 86 TYR A CA 1
ATOM 644 C C . TYR A 1 86 ? -12.934 3.541 13.413 1.00 89.81 86 TYR A C 1
ATOM 646 O O . TYR A 1 86 ? -12.511 3.652 14.559 1.00 89.81 86 TYR A O 1
ATOM 654 N N . GLN A 1 87 ? -12.150 3.227 12.391 1.00 92.31 87 GLN A N 1
ATOM 655 C CA . GLN A 1 87 ? -10.707 3.117 12.493 1.00 92.31 87 GLN A CA 1
ATOM 656 C C . GLN A 1 87 ? -10.063 3.950 11.395 1.00 92.31 87 GLN A C 1
ATOM 658 O O . GLN A 1 87 ? -10.274 3.698 10.206 1.00 92.31 87 GLN A O 1
ATOM 663 N N . THR A 1 88 ? -9.216 4.890 11.799 1.00 94.69 88 THR A N 1
ATOM 664 C CA . THR A 1 88 ? -8.360 5.649 10.891 1.00 94.69 88 THR A CA 1
ATOM 665 C C . THR A 1 88 ? -6.910 5.257 11.147 1.00 94.69 88 THR A C 1
ATOM 667 O O . THR A 1 88 ? -6.409 5.395 12.258 1.00 94.69 88 THR A O 1
ATOM 670 N N . ALA A 1 89 ? -6.209 4.776 10.126 1.00 95.56 89 ALA A N 1
ATOM 671 C CA . ALA A 1 89 ? -4.824 4.337 10.236 1.00 95.56 89 ALA A CA 1
ATOM 672 C C . ALA A 1 89 ? -3.912 5.109 9.281 1.00 95.56 89 ALA A C 1
ATOM 674 O O . ALA A 1 89 ? -4.240 5.288 8.108 1.00 95.56 89 ALA A O 1
ATOM 675 N N . PHE A 1 90 ? -2.747 5.518 9.776 1.00 97.69 90 PHE A N 1
ATOM 676 C CA . PHE A 1 90 ? -1.675 6.110 8.986 1.00 97.69 90 PHE A CA 1
ATOM 677 C C . PHE A 1 90 ? -0.441 5.211 9.038 1.00 97.69 90 PHE A C 1
ATOM 679 O O . PHE A 1 90 ? 0.074 4.928 10.119 1.00 97.69 90 PHE A O 1
ATOM 686 N N . PHE A 1 91 ? 0.046 4.793 7.875 1.00 98.00 91 PHE A N 1
ATOM 687 C CA . PHE A 1 91 ? 1.206 3.922 7.733 1.00 98.00 91 PHE A CA 1
ATOM 688 C C . PHE A 1 91 ? 2.279 4.553 6.852 1.00 98.00 91 PHE A C 1
ATOM 690 O O . PHE A 1 91 ? 1.984 5.231 5.866 1.00 98.00 91 PHE A O 1
ATOM 697 N N . VAL A 1 92 ? 3.530 4.285 7.217 1.00 98.12 92 VAL A N 1
ATOM 698 C CA . VAL A 1 92 ? 4.697 4.483 6.363 1.00 98.12 92 VAL A CA 1
ATOM 699 C C . VAL A 1 92 ? 5.173 3.102 5.937 1.00 98.12 92 VAL A C 1
ATOM 701 O O . VAL A 1 92 ? 5.650 2.313 6.756 1.00 98.12 92 VAL A O 1
ATOM 704 N N . ASP A 1 93 ? 5.022 2.821 4.653 1.00 97.56 93 ASP A N 1
ATOM 705 C CA . ASP A 1 93 ? 5.271 1.525 4.051 1.00 97.56 93 ASP A CA 1
ATOM 706 C C . ASP A 1 93 ? 6.510 1.573 3.154 1.00 97.56 93 ASP A C 1
ATOM 708 O O . ASP A 1 93 ? 6.735 2.513 2.393 1.00 97.56 93 ASP A O 1
ATOM 712 N N . TRP A 1 94 ? 7.301 0.512 3.196 1.00 95.38 94 TRP A N 1
ATOM 713 C CA . TRP A 1 94 ? 8.219 0.156 2.130 1.00 95.38 94 TRP A CA 1
ATOM 714 C C . TRP A 1 94 ? 7.500 -0.770 1.147 1.00 95.38 94 TRP A C 1
ATOM 716 O O . TRP A 1 94 ? 6.843 -1.735 1.546 1.00 95.38 94 TRP A O 1
ATOM 726 N N . VAL A 1 95 ? 7.634 -0.476 -0.144 1.00 93.88 95 VAL A N 1
ATOM 727 C CA . VAL A 1 95 ? 7.013 -1.227 -1.235 1.00 93.88 95 VAL A CA 1
ATOM 728 C C . VAL A 1 95 ? 8.091 -1.695 -2.198 1.00 93.88 95 VAL A C 1
ATOM 730 O O . VAL A 1 95 ? 8.882 -0.888 -2.684 1.00 93.88 95 VAL A O 1
ATOM 733 N N . HIS A 1 96 ? 8.087 -2.981 -2.528 1.00 90.75 96 HIS A N 1
ATOM 734 C CA . HIS A 1 96 ? 8.957 -3.561 -3.545 1.00 90.75 96 HIS A CA 1
ATOM 735 C C . HIS A 1 96 ? 8.134 -4.089 -4.714 1.00 90.75 96 HIS A C 1
ATOM 737 O O . HIS A 1 96 ? 7.222 -4.890 -4.517 1.00 90.75 96 HIS A O 1
ATOM 743 N N . HIS A 1 97 ? 8.476 -3.674 -5.932 1.00 87.06 97 HIS A N 1
ATOM 744 C CA . HIS A 1 97 ? 7.861 -4.173 -7.157 1.00 87.06 97 HIS A CA 1
ATOM 745 C C . HIS A 1 97 ? 8.768 -5.225 -7.799 1.00 87.06 97 HIS A C 1
ATOM 747 O O . HIS A 1 97 ? 9.937 -4.977 -8.093 1.00 87.06 97 HIS A O 1
ATOM 753 N N . TYR A 1 98 ? 8.218 -6.402 -8.070 1.00 84.31 98 TYR A N 1
ATOM 754 C CA . TYR A 1 98 ? 8.936 -7.445 -8.794 1.00 84.31 98 TYR A CA 1
ATOM 755 C C . TYR A 1 98 ? 8.867 -7.220 -10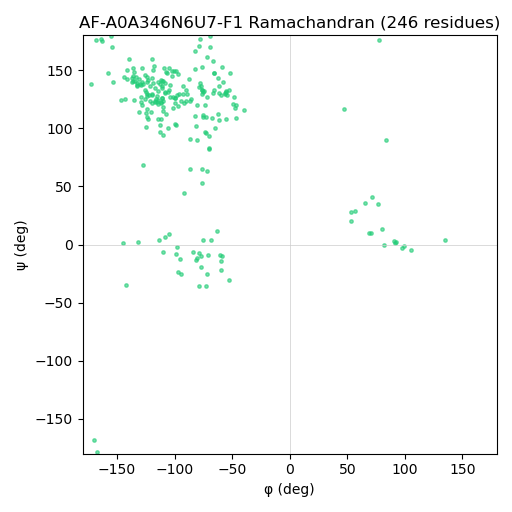.302 1.00 84.31 98 TYR A C 1
ATOM 757 O O . TYR A 1 98 ? 8.065 -6.433 -10.806 1.00 84.31 98 TYR A O 1
ATOM 765 N N . THR A 1 99 ? 9.701 -7.943 -11.045 1.00 77.44 99 THR A N 1
ATOM 766 C CA . THR A 1 99 ? 9.662 -7.931 -12.508 1.00 77.44 99 THR A CA 1
ATOM 767 C C . THR A 1 99 ? 8.268 -8.290 -13.006 1.00 77.44 99 THR A C 1
ATOM 769 O O . THR A 1 99 ? 7.677 -9.288 -12.585 1.00 77.44 99 THR A O 1
ATOM 772 N N . SER A 1 100 ? 7.747 -7.485 -13.933 1.00 76.31 100 SER A N 1
ATOM 773 C CA . SER A 1 100 ? 6.476 -7.793 -14.572 1.00 76.31 100 SER A CA 1
ATOM 774 C C . SER A 1 100 ? 6.562 -9.131 -15.291 1.00 76.31 100 SER A C 1
ATOM 776 O O . SER A 1 100 ? 7.444 -9.349 -16.122 1.00 76.31 100 SER A O 1
ATOM 778 N N . THR A 1 101 ? 5.605 -10.005 -15.017 1.00 68.12 101 THR A N 1
ATOM 779 C CA . THR A 1 101 ? 5.464 -11.243 -15.772 1.00 68.12 101 THR A CA 1
ATOM 780 C C . THR A 1 101 ? 4.544 -10.968 -16.957 1.00 68.12 101 THR A C 1
ATOM 782 O O . THR A 1 101 ? 3.464 -10.384 -16.810 1.00 68.12 101 THR A O 1
ATOM 785 N N . ASN A 1 102 ? 4.978 -11.357 -18.157 1.00 63.75 102 ASN A N 1
ATOM 786 C CA . ASN A 1 102 ? 4.039 -11.597 -19.247 1.00 63.75 102 ASN A CA 1
ATOM 787 C C . ASN A 1 102 ? 3.228 -12.791 -18.760 1.00 63.75 102 ASN A C 1
ATOM 789 O O . ASN A 1 102 ? 3.792 -13.883 -18.724 1.00 63.75 102 ASN A O 1
ATOM 793 N N . GLY A 1 103 ? 2.017 -12.555 -18.232 1.00 55.28 103 GLY A N 1
ATOM 794 C CA . GLY A 1 103 ? 1.226 -13.566 -17.530 1.00 55.28 103 GLY A CA 1
ATOM 795 C C . GLY A 1 103 ? 1.364 -14.902 -18.247 1.00 55.28 103 GLY A C 1
ATOM 796 O O . GLY A 1 103 ? 1.044 -14.984 -19.427 1.00 55.28 103 GLY A O 1
ATOM 797 N N . GLY A 1 104 ? 1.955 -15.901 -17.579 1.00 45.91 104 GLY A N 1
ATOM 798 C CA . GLY A 1 104 ? 2.506 -17.121 -18.196 1.00 45.91 104 GLY A CA 1
ATOM 799 C C . GLY A 1 104 ? 1.492 -18.032 -18.905 1.00 45.91 104 GLY A C 1
ATOM 800 O O . GLY A 1 104 ? 1.818 -19.160 -19.255 1.00 45.91 104 GLY A O 1
ATOM 801 N N . PHE A 1 105 ? 0.272 -17.545 -19.120 1.00 45.56 105 PHE A N 1
ATOM 802 C CA . PHE A 1 105 ? -0.802 -18.149 -19.884 1.00 45.56 105 PHE A CA 1
ATOM 803 C C . PHE A 1 105 ? -1.217 -17.190 -21.003 1.00 45.56 105 PHE A C 1
ATOM 805 O O . PHE A 1 105 ? -1.503 -16.016 -20.764 1.00 45.56 105 PHE A O 1
ATOM 812 N N . SER A 1 106 ? -1.272 -17.710 -22.231 1.00 44.78 106 SER A N 1
ATOM 813 C CA . SER A 1 106 ? -1.768 -16.984 -23.403 1.00 44.78 106 SER A CA 1
ATOM 814 C C . SER A 1 106 ? -3.107 -16.299 -23.089 1.00 44.78 106 SER A C 1
ATOM 816 O O . SER A 1 106 ? -4.079 -16.972 -22.750 1.00 44.78 106 SER A O 1
ATOM 818 N N . GLY A 1 107 ? -3.143 -14.964 -23.166 1.00 56.34 107 GLY A N 1
ATOM 819 C CA . GLY A 1 107 ? -4.357 -14.159 -22.984 1.00 56.34 107 GLY A CA 1
ATOM 820 C C . GLY A 1 107 ? -4.495 -13.403 -21.656 1.00 56.34 107 GLY A C 1
ATOM 821 O O . GLY A 1 107 ? -5.441 -12.629 -21.528 1.00 56.34 107 GLY A O 1
ATOM 822 N N . LEU A 1 108 ? -3.583 -13.561 -20.688 1.00 60.97 108 LEU A N 1
ATOM 823 C CA . LEU A 1 108 ? -3.603 -12.752 -19.460 1.00 60.97 108 LEU A CA 1
ATOM 824 C C . LEU A 1 108 ? -2.820 -11.433 -19.616 1.00 60.97 108 LEU A C 1
ATOM 826 O O . LEU A 1 108 ? -1.769 -11.415 -20.262 1.00 60.97 108 LEU A O 1
ATOM 830 N N . PRO A 1 109 ? -3.304 -10.318 -19.029 1.00 69.69 109 PRO A N 1
ATOM 831 C CA . PRO A 1 109 ? -2.609 -9.035 -19.083 1.00 69.69 109 PRO A CA 1
ATOM 832 C C . PRO A 1 109 ? -1.282 -9.081 -18.314 1.00 69.69 109 PRO A C 1
ATOM 834 O O . PRO A 1 109 ? -1.089 -9.895 -17.408 1.00 69.69 109 PRO A O 1
ATOM 837 N N . LYS A 1 110 ? -0.367 -8.167 -18.661 1.00 78.44 110 LYS A N 1
ATOM 838 C CA . LYS A 1 110 ? 0.874 -7.928 -17.911 1.00 78.44 110 LYS A CA 1
ATOM 839 C C . LYS A 1 110 ? 0.533 -7.680 -16.437 1.00 78.44 110 LYS A C 1
ATOM 841 O O . LYS A 1 110 ? -0.358 -6.886 -16.147 1.00 78.44 110 LYS A O 1
ATOM 846 N N . VAL A 1 111 ? 1.246 -8.329 -15.520 1.00 84.50 111 VAL A N 1
ATOM 847 C CA . VAL A 1 111 ? 1.052 -8.137 -14.076 1.00 84.50 111 VAL A CA 1
ATOM 848 C C . VAL A 1 111 ? 2.390 -7.946 -13.378 1.00 84.50 111 VAL A C 1
ATOM 850 O O . VAL A 1 111 ? 3.373 -8.624 -13.685 1.00 84.50 111 VAL A O 1
ATOM 853 N N . THR A 1 112 ? 2.418 -7.012 -12.435 1.00 86.38 112 THR A N 1
ATOM 854 C CA . THR A 1 112 ? 3.579 -6.707 -11.598 1.00 86.38 112 THR A CA 1
ATOM 855 C C . THR A 1 112 ? 3.240 -7.074 -10.156 1.00 86.38 112 THR A C 1
ATOM 857 O O . THR A 1 112 ? 2.414 -6.394 -9.543 1.00 86.38 112 THR A O 1
ATOM 860 N N . PRO A 1 113 ? 3.827 -8.149 -9.606 1.00 91.00 113 PRO A N 1
ATOM 861 C CA . PRO A 1 113 ? 3.691 -8.464 -8.191 1.00 91.00 113 PRO A CA 1
ATOM 862 C C . PRO A 1 113 ? 4.363 -7.400 -7.325 1.00 91.00 113 PRO A C 1
ATOM 864 O O . PRO A 1 113 ? 5.394 -6.843 -7.710 1.00 91.00 113 PRO A O 1
ATOM 867 N N . LEU A 1 114 ? 3.807 -7.150 -6.143 1.00 91.12 114 LEU A N 1
ATOM 868 C CA . LEU A 1 114 ? 4.381 -6.237 -5.161 1.00 91.12 114 LEU A CA 1
ATOM 869 C C . LEU A 1 114 ? 4.350 -6.829 -3.753 1.00 91.12 114 LEU A C 1
ATOM 871 O O . LEU A 1 114 ? 3.448 -7.593 -3.406 1.00 91.12 114 LEU A O 1
ATOM 875 N N . LEU A 1 115 ? 5.344 -6.456 -2.955 1.00 95.19 115 LEU A N 1
ATOM 876 C CA . LEU A 1 115 ? 5.425 -6.722 -1.523 1.00 95.19 115 LEU A CA 1
ATOM 877 C C . LEU A 1 115 ? 5.361 -5.390 -0.780 1.00 95.19 115 LEU A C 1
ATOM 879 O O . LEU A 1 115 ? 5.949 -4.409 -1.235 1.00 95.19 115 LEU A O 1
ATOM 883 N N . ILE A 1 116 ? 4.644 -5.355 0.339 1.00 96.44 116 ILE A N 1
ATOM 884 C CA . ILE A 1 116 ? 4.443 -4.151 1.146 1.00 96.44 116 ILE A CA 1
ATOM 885 C C . ILE A 1 116 ? 4.693 -4.497 2.608 1.00 96.44 116 ILE A C 1
ATOM 887 O O . ILE A 1 116 ? 4.210 -5.516 3.099 1.00 96.44 116 ILE A O 1
ATOM 891 N N . GLY A 1 117 ? 5.411 -3.639 3.319 1.00 97.31 117 GLY A N 1
ATOM 892 C CA . GLY A 1 117 ? 5.555 -3.749 4.763 1.00 97.31 117 GLY A CA 1
ATOM 893 C C . GLY A 1 117 ? 5.839 -2.397 5.389 1.00 97.31 117 GLY A C 1
ATOM 894 O O . GLY A 1 117 ? 6.609 -1.617 4.837 1.00 97.31 117 GLY A O 1
ATOM 895 N N . GLY A 1 118 ? 5.238 -2.117 6.536 1.00 97.38 118 GLY A N 1
ATOM 896 C CA . GLY A 1 118 ? 5.329 -0.805 7.152 1.00 97.38 118 GLY A CA 1
ATOM 897 C C . GLY A 1 118 ? 4.939 -0.781 8.613 1.00 97.38 118 GLY A C 1
ATOM 898 O O . GLY A 1 118 ? 4.493 -1.772 9.195 1.00 97.38 118 GLY A O 1
ATOM 899 N N . VAL A 1 119 ? 5.113 0.393 9.199 1.00 98.06 119 VAL A N 1
ATOM 900 C CA . VAL A 1 119 ? 4.738 0.696 10.580 1.00 98.06 119 VAL A CA 1
ATOM 901 C C . VAL A 1 119 ? 3.885 1.950 10.600 1.00 98.06 119 VAL A C 1
ATOM 903 O O . VAL A 1 119 ? 3.989 2.804 9.714 1.00 98.06 119 VAL A O 1
ATOM 906 N N . GLY A 1 120 ? 3.015 2.055 11.593 1.00 96.56 120 GLY A N 1
ATOM 907 C CA . GLY A 1 120 ? 2.007 3.096 11.590 1.00 96.56 120 GLY A CA 1
ATOM 908 C C . GLY A 1 120 ? 1.350 3.332 12.932 1.00 96.56 120 GLY A C 1
ATOM 909 O O . GLY A 1 120 ? 1.622 2.655 13.926 1.00 96.56 120 GLY A O 1
ATOM 910 N N . ALA A 1 121 ? 0.475 4.327 12.919 1.00 95.94 121 ALA A N 1
ATOM 911 C CA . ALA A 1 121 ? -0.406 4.662 14.018 1.00 95.94 121 ALA A CA 1
ATOM 912 C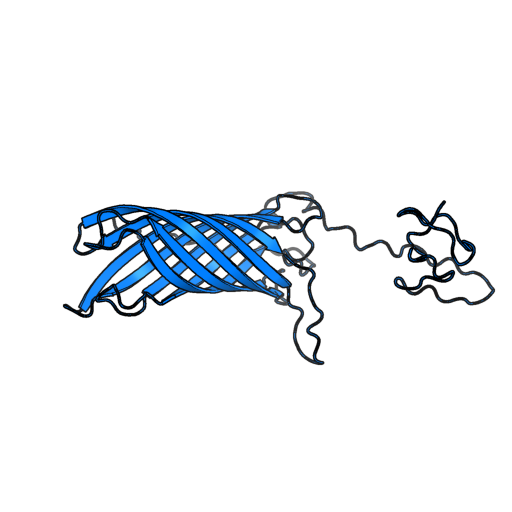 C . ALA A 1 121 ? -1.852 4.371 13.606 1.00 95.94 121 ALA A C 1
ATOM 914 O O . ALA A 1 121 ? -2.257 4.656 12.476 1.00 95.94 121 ALA A O 1
ATOM 915 N N . ILE A 1 122 ? -2.618 3.791 14.521 1.00 94.38 122 ILE A N 1
ATOM 916 C CA . ILE A 1 122 ? -3.995 3.355 14.309 1.00 94.38 122 ILE A CA 1
ATOM 917 C C . ILE A 1 122 ? -4.844 4.046 15.366 1.00 94.38 122 ILE A C 1
ATOM 919 O O . ILE A 1 122 ? -4.628 3.848 16.556 1.00 94.38 122 ILE A O 1
ATOM 923 N N . ASN A 1 123 ? -5.769 4.890 14.933 1.00 92.62 123 ASN A N 1
ATOM 924 C CA . ASN A 1 123 ? -6.741 5.527 15.801 1.00 92.62 123 ASN A CA 1
ATOM 925 C C . ASN A 1 123 ? -8.064 4.774 15.702 1.00 92.62 123 ASN A C 1
ATOM 927 O O . ASN A 1 123 ? -8.628 4.672 14.610 1.00 92.62 123 ASN A O 1
ATOM 931 N N . GLU A 1 124 ? -8.556 4.284 16.829 1.00 88.81 124 GLU A N 1
ATOM 932 C CA . GLU A 1 124 ? -9.852 3.624 16.944 1.00 88.81 124 GLU A CA 1
ATOM 933 C C . GLU A 1 124 ? -10.821 4.529 17.701 1.00 88.81 124 GLU A C 1
ATOM 935 O O . GLU A 1 124 ? -10.476 5.062 18.751 1.00 88.81 124 GLU A O 1
ATOM 940 N N . ASP A 1 125 ? -12.018 4.710 17.151 1.00 87.12 125 ASP A N 1
ATOM 941 C CA . ASP A 1 125 ? -13.166 5.339 17.803 1.00 87.12 125 ASP A CA 1
ATOM 942 C C . ASP A 1 125 ? -14.225 4.251 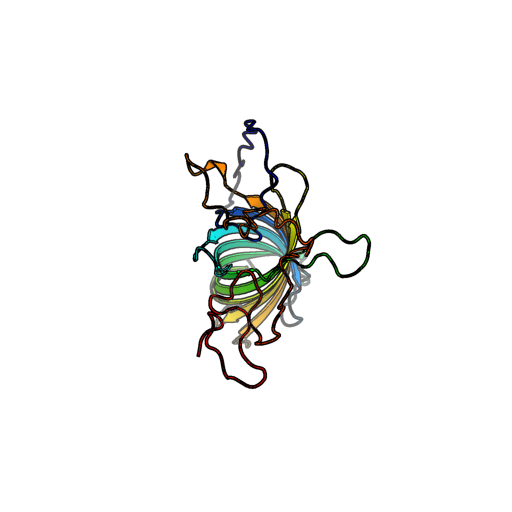17.996 1.00 87.12 125 ASP A C 1
ATOM 944 O O . ASP A 1 125 ? -14.875 3.815 17.035 1.00 87.12 125 ASP A O 1
ATOM 948 N N . VAL A 1 126 ? -14.326 3.774 19.238 1.00 78.75 126 VAL A N 1
ATOM 949 C CA . VAL A 1 126 ? -15.251 2.722 19.666 1.00 78.75 126 VAL A CA 1
ATOM 950 C C . VAL A 1 126 ? -16.126 3.294 20.772 1.00 78.75 126 VAL A C 1
ATOM 952 O O . VAL A 1 126 ? -15.628 3.785 21.779 1.00 78.75 126 VAL A O 1
ATOM 955 N N . ASP A 1 127 ? -17.444 3.255 20.579 1.00 75.06 127 ASP A N 1
ATOM 956 C CA . ASP A 1 127 ? -18.439 3.828 21.507 1.00 75.06 127 ASP A CA 1
ATOM 957 C C . ASP A 1 127 ? -18.232 5.316 21.886 1.00 75.06 127 ASP A C 1
ATOM 959 O O . ASP A 1 127 ? -18.809 5.798 22.861 1.00 75.06 127 ASP A O 1
ATOM 963 N N . GLY A 1 128 ? -17.474 6.074 21.084 1.00 72.62 128 GLY A N 1
ATOM 964 C CA . GLY A 1 128 ? -17.153 7.481 21.337 1.00 72.62 128 GLY A CA 1
ATOM 965 C C . GLY A 1 128 ? -15.873 7.714 22.143 1.00 72.62 128 GLY A C 1
ATOM 966 O O . GLY A 1 128 ? -15.562 8.874 22.427 1.00 72.62 128 GLY A O 1
ATOM 967 N N . ASP A 1 129 ? -15.139 6.653 22.485 1.00 79.38 129 ASP A N 1
ATOM 968 C CA . ASP A 1 129 ? -13.808 6.733 23.077 1.00 79.38 129 ASP A CA 1
ATOM 969 C C . ASP A 1 129 ? -12.736 6.563 21.990 1.00 79.38 129 ASP A C 1
ATOM 971 O O . ASP A 1 129 ? -12.643 5.531 21.321 1.00 79.38 129 ASP A O 1
ATOM 975 N N . GLU A 1 130 ? -11.907 7.598 21.823 1.00 85.50 130 GLU A N 1
ATOM 976 C CA . GLU A 1 130 ? -10.811 7.627 20.851 1.00 85.50 130 GLU A CA 1
ATOM 977 C C . GLU A 1 130 ? -9.506 7.120 21.491 1.00 85.50 130 GLU A C 1
ATOM 979 O O . GLU A 1 130 ? -9.006 7.703 22.459 1.00 85.50 130 GLU A O 1
ATOM 984 N N . ASN A 1 131 ? -8.915 6.064 20.926 1.00 86.56 131 ASN A N 1
ATOM 985 C CA . ASN A 1 131 ? -7.640 5.501 21.372 1.00 86.56 131 ASN A CA 1
ATOM 986 C C . ASN A 1 131 ? -6.630 5.406 20.223 1.00 86.56 131 ASN A C 1
ATOM 988 O O . ASN A 1 131 ? -6.929 4.909 19.137 1.00 86.56 131 ASN A O 1
ATOM 992 N N . LEU A 1 132 ? -5.400 5.861 20.488 1.00 89.88 132 LEU A N 1
ATOM 993 C CA . LEU A 1 132 ? -4.281 5.785 19.550 1.00 89.88 132 LEU A CA 1
ATOM 994 C C . LEU A 1 132 ? -3.368 4.607 19.891 1.00 89.88 132 LEU A C 1
ATOM 996 O O . LEU A 1 132 ? -2.815 4.531 20.990 1.00 89.88 132 LEU A O 1
ATOM 1000 N N . HIS A 1 133 ? -3.138 3.760 18.899 1.00 90.19 133 HIS A N 1
ATOM 1001 C CA . HIS A 1 133 ? -2.277 2.589 18.958 1.00 90.19 133 HIS A CA 1
ATOM 1002 C C . HIS A 1 133 ? -1.139 2.690 17.952 1.00 90.19 133 HIS A C 1
ATOM 1004 O O . HIS A 1 133 ? -1.220 3.410 16.954 1.00 90.19 133 HIS A O 1
ATOM 1010 N N . PHE A 1 134 ? -0.088 1.913 18.190 1.00 92.88 134 PHE A N 1
ATOM 1011 C CA . PHE A 1 134 ? 0.968 1.685 17.211 1.00 92.88 134 PHE A CA 1
ATOM 1012 C C . PHE A 1 134 ? 0.845 0.283 16.638 1.00 92.88 134 PHE A C 1
ATOM 1014 O O . PHE A 1 134 ? 0.420 -0.651 17.316 1.00 92.88 134 PHE A O 1
ATOM 1021 N N . GLY A 1 135 ? 1.227 0.133 15.378 1.00 93.75 135 GLY A N 1
ATOM 1022 C CA . GLY A 1 135 ? 1.064 -1.125 14.677 1.00 93.75 135 GLY A CA 1
ATOM 1023 C C . GLY A 1 135 ? 2.052 -1.327 13.546 1.00 93.75 135 GLY A C 1
ATOM 1024 O O . GLY A 1 135 ? 2.783 -0.421 13.135 1.00 93.75 135 GLY A O 1
ATOM 1025 N N . GLY A 1 136 ? 2.051 -2.552 13.042 1.00 95.94 136 GLY A N 1
ATOM 1026 C CA . GLY A 1 136 ? 2.765 -2.962 11.844 1.00 95.94 136 GLY A CA 1
ATOM 1027 C C . GLY A 1 136 ? 1.779 -3.438 10.787 1.00 95.94 136 GLY A C 1
ATOM 1028 O O . GLY A 1 136 ? 0.694 -3.914 11.109 1.00 95.94 136 GLY A O 1
ATOM 1029 N N . SER A 1 137 ? 2.148 -3.332 9.517 1.00 96.88 137 SER A N 1
ATOM 1030 C CA . SER A 1 137 ? 1.413 -3.990 8.444 1.00 96.88 137 SER A CA 1
ATOM 1031 C C . SER A 1 137 ? 2.371 -4.696 7.501 1.00 96.88 137 SER A C 1
ATOM 1033 O O . SER A 1 137 ? 3.483 -4.228 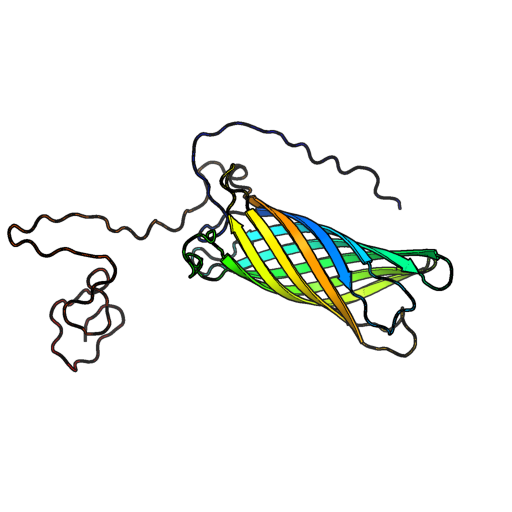7.266 1.00 96.88 137 SER A O 1
ATOM 1035 N N . ALA A 1 138 ? 1.954 -5.843 6.981 1.00 97.75 138 ALA A N 1
ATOM 1036 C CA . ALA A 1 138 ? 2.682 -6.575 5.958 1.00 97.75 138 ALA A CA 1
ATOM 1037 C C . ALA A 1 138 ? 1.689 -7.170 4.968 1.00 97.75 138 ALA A C 1
ATOM 1039 O O . ALA A 1 138 ? 0.603 -7.609 5.342 1.00 97.75 138 ALA A O 1
ATOM 1040 N N . GLY A 1 139 ? 2.039 -7.179 3.691 1.00 97.25 139 GLY A N 1
ATOM 1041 C CA . GLY A 1 139 ? 1.119 -7.594 2.653 1.00 97.25 139 GLY A CA 1
ATOM 1042 C C . GLY A 1 139 ? 1.779 -7.798 1.308 1.00 97.25 139 GLY A C 1
ATOM 1043 O O . GLY A 1 139 ? 2.965 -7.545 1.110 1.00 97.25 139 GLY A O 1
ATOM 1044 N N . ALA A 1 140 ? 0.972 -8.253 0.366 1.00 97.38 140 ALA A N 1
ATOM 1045 C CA . ALA A 1 140 ? 1.370 -8.434 -1.015 1.00 97.38 140 ALA A CA 1
ATOM 1046 C C . ALA A 1 140 ? 0.242 -7.984 -1.933 1.00 97.38 140 ALA A C 1
ATOM 1048 O O . ALA A 1 140 ? -0.921 -7.898 -1.535 1.00 97.38 140 ALA A O 1
ATOM 1049 N N . GLY A 1 141 ? 0.582 -7.700 -3.178 1.00 94.69 141 GLY A N 1
ATOM 1050 C CA . GLY A 1 141 ? -0.390 -7.237 -4.142 1.00 94.69 141 GLY A CA 1
ATOM 1051 C C . GLY A 1 141 ? 0.001 -7.516 -5.574 1.00 94.69 141 GLY A C 1
ATOM 1052 O O . GLY A 1 141 ? 1.062 -8.064 -5.876 1.00 94.69 141 GLY A O 1
ATOM 1053 N N . LEU A 1 142 ? -0.892 -7.100 -6.457 1.00 93.19 142 LEU A N 1
ATOM 1054 C CA . LEU A 1 142 ? -0.740 -7.195 -7.896 1.00 93.19 142 LEU A CA 1
ATOM 1055 C C . LEU A 1 142 ? -1.098 -5.848 -8.504 1.00 93.19 142 LEU A C 1
ATOM 1057 O O . LEU A 1 142 ? -2.091 -5.222 -8.127 1.00 93.19 142 LEU A O 1
ATOM 1061 N N . LEU A 1 143 ? -0.288 -5.422 -9.462 1.00 89.88 143 LEU A N 1
ATOM 1062 C CA . LEU A 1 143 ? -0.504 -4.219 -10.243 1.00 89.88 143 LEU A CA 1
ATOM 1063 C C . LEU A 1 143 ? -0.726 -4.605 -11.706 1.00 89.88 143 LEU A C 1
ATOM 1065 O O . LEU A 1 143 ? 0.121 -5.249 -12.330 1.00 89.88 143 LEU A O 1
ATOM 1069 N N . PHE A 1 144 ? -1.869 -4.198 -12.242 1.00 87.75 144 PHE A N 1
ATOM 1070 C CA . PHE A 1 144 ? -2.317 -4.459 -13.602 1.00 87.75 144 PHE A CA 1
ATOM 1071 C C . PHE A 1 144 ? -2.325 -3.143 -14.386 1.00 87.75 144 PHE A C 1
ATOM 1073 O O . PHE A 1 144 ? -3.187 -2.291 -14.147 1.00 87.75 144 PHE A O 1
ATOM 1080 N N . PRO A 1 145 ? -1.381 -2.949 -15.319 1.00 84.00 145 PRO A N 1
ATOM 1081 C CA . PRO A 1 145 ? -1.378 -1.803 -16.211 1.00 84.00 145 PRO A CA 1
ATOM 1082 C C . PRO A 1 145 ? -2.670 -1.680 -17.012 1.00 84.00 145 PRO A C 1
ATOM 1084 O O . PRO A 1 145 ? -3.111 -2.637 -17.649 1.00 84.00 145 PRO A O 1
ATOM 1087 N N . LEU A 1 146 ? -3.253 -0.484 -17.008 1.00 83.12 146 LEU A N 1
ATOM 1088 C CA . LEU A 1 146 ? -4.399 -0.128 -17.833 1.00 83.12 146 LEU A CA 1
ATOM 1089 C C . LEU A 1 146 ? -3.921 0.672 -19.057 1.00 83.12 146 LEU A C 1
ATOM 1091 O O . LEU A 1 146 ? -2.935 1.407 -18.979 1.00 83.12 146 LEU A O 1
ATOM 1095 N N . PRO A 1 147 ? -4.618 0.578 -20.203 1.00 72.19 147 PRO A N 1
ATOM 1096 C CA . PRO A 1 147 ? -4.190 1.229 -21.444 1.00 72.19 147 PRO A CA 1
ATOM 1097 C C . PRO A 1 147 ? -4.336 2.761 -21.427 1.00 72.19 147 PRO A C 1
ATOM 1099 O O . PRO A 1 147 ? -3.878 3.435 -22.347 1.00 72.19 147 PRO A O 1
ATOM 1102 N N . TRP A 1 148 ? -4.982 3.333 -20.407 1.00 71.06 148 TRP A N 1
ATOM 1103 C CA . TRP A 1 148 ? -5.304 4.756 -20.341 1.00 71.06 148 TRP A CA 1
ATOM 1104 C C . TRP A 1 148 ? -4.342 5.511 -19.430 1.00 71.06 148 TRP A C 1
ATOM 1106 O O . TRP A 1 148 ? -4.326 5.275 -18.227 1.00 71.06 148 TRP A O 1
ATOM 1116 N N . HIS A 1 149 ? -3.599 6.466 -19.997 1.00 67.19 149 HIS A N 1
ATOM 1117 C CA . HIS A 1 149 ? -2.826 7.475 -19.254 1.00 67.19 149 HIS A CA 1
ATOM 1118 C C . HIS A 1 149 ? -1.859 6.906 -18.192 1.00 67.19 149 HIS A C 1
ATOM 1120 O O . HIS A 1 149 ? -1.582 7.557 -17.190 1.00 67.19 149 HIS A O 1
ATOM 1126 N N . GLY A 1 150 ? -1.368 5.674 -18.383 1.00 70.88 150 GLY A N 1
ATOM 1127 C CA . GLY A 1 150 ? -0.465 5.015 -17.430 1.00 70.88 150 GLY A CA 1
ATOM 1128 C C . GLY A 1 150 ? -1.123 4.583 -16.114 1.00 70.88 150 GLY A C 1
ATOM 1129 O O . GLY A 1 150 ? -0.418 4.184 -15.189 1.00 70.88 150 GLY A O 1
ATOM 1130 N N . LEU A 1 151 ? -2.456 4.642 -16.014 1.00 83.94 151 LEU A N 1
ATOM 1131 C CA . LEU A 1 151 ? -3.188 4.143 -14.853 1.00 83.94 151 LEU A CA 1
ATOM 1132 C C . LEU A 1 151 ? -2.919 2.653 -14.639 1.00 83.94 151 LEU A C 1
ATOM 1134 O O . LEU A 1 151 ? -2.684 1.901 -15.587 1.00 83.94 151 LEU A O 1
ATOM 1138 N N . ALA A 1 152 ? -3.025 2.208 -13.394 1.00 88.25 152 ALA A N 1
ATOM 1139 C CA . ALA A 1 152 ? -3.000 0.793 -13.075 1.00 88.25 152 ALA A CA 1
ATOM 1140 C C . ALA A 1 152 ? -4.106 0.435 -12.085 1.00 88.25 152 ALA A C 1
ATOM 1142 O O . ALA A 1 152 ? -4.368 1.176 -11.138 1.00 88.25 152 ALA A O 1
ATOM 1143 N N . LEU A 1 153 ? -4.737 -0.717 -12.289 1.00 92.56 153 LEU A N 1
ATOM 1144 C CA . LEU A 1 153 ? -5.517 -1.360 -11.240 1.00 92.56 153 LEU A CA 1
ATOM 1145 C C . LEU A 1 153 ? -4.526 -2.000 -10.265 1.00 92.56 153 LEU A C 1
ATOM 1147 O O . LEU A 1 153 ? -3.636 -2.736 -10.687 1.00 92.56 153 LEU A O 1
ATOM 1151 N N . ARG A 1 154 ? -4.677 -1.737 -8.972 1.00 94.00 154 ARG A N 1
ATOM 1152 C CA . ARG A 1 154 ? -3.844 -2.321 -7.924 1.00 94.00 154 ARG A CA 1
ATOM 1153 C C . ARG A 1 154 ? -4.718 -3.005 -6.889 1.00 94.00 154 ARG A C 1
ATOM 1155 O O . ARG A 1 154 ? -5.701 -2.440 -6.409 1.00 94.00 154 ARG A O 1
ATOM 1162 N N . THR A 1 155 ? -4.347 -4.237 -6.576 1.00 96.38 155 THR A N 1
ATOM 1163 C CA . THR A 1 155 ? -4.990 -5.061 -5.556 1.00 96.38 155 THR A CA 1
ATOM 1164 C C . THR A 1 155 ? -3.981 -5.405 -4.482 1.00 96.38 155 THR A C 1
ATOM 1166 O O . THR A 1 155 ? -2.848 -5.748 -4.815 1.00 96.38 155 THR A O 1
ATOM 1169 N N . GLU A 1 156 ? -4.384 -5.374 -3.221 1.00 97.62 156 GLU A N 1
ATOM 1170 C CA . GLU A 1 156 ? -3.508 -5.686 -2.094 1.00 97.62 156 GLU A CA 1
ATOM 1171 C C . GLU A 1 156 ? -4.237 -6.559 -1.083 1.00 97.62 156 GLU A C 1
ATOM 1173 O O . GLU A 1 156 ? -5.419 -6.355 -0.823 1.00 97.62 156 GLU A O 1
ATOM 1178 N N . ALA A 1 157 ? -3.508 -7.485 -0.479 1.00 98.00 157 ALA A N 1
ATOM 1179 C CA . ALA A 1 157 ? -3.900 -8.175 0.735 1.00 98.00 157 ALA A CA 1
ATOM 1180 C C . ALA A 1 157 ? -2.891 -7.810 1.826 1.00 98.00 157 ALA A C 1
ATOM 1182 O O . ALA A 1 157 ? -1.685 -7.967 1.623 1.00 98.00 157 ALA A O 1
ATOM 1183 N N . ARG A 1 158 ? -3.369 -7.304 2.964 1.00 96.62 158 ARG A N 1
ATOM 1184 C CA . ARG A 1 158 ? -2.538 -6.854 4.085 1.00 96.62 158 ARG A CA 1
ATOM 1185 C C . ARG A 1 158 ? -2.987 -7.516 5.384 1.00 96.62 158 ARG A C 1
ATOM 1187 O O . ARG A 1 158 ? -4.179 -7.596 5.646 1.00 96.62 158 ARG A O 1
ATOM 1194 N N . ALA A 1 159 ? -2.031 -7.936 6.196 1.00 95.62 159 ALA A N 1
ATOM 1195 C CA . ALA A 1 159 ? -2.203 -8.225 7.611 1.00 95.62 159 ALA A CA 1
ATOM 1196 C C . ALA A 1 159 ? -1.771 -6.986 8.407 1.00 95.62 159 ALA A C 1
ATOM 1198 O O . ALA A 1 159 ? -0.692 -6.442 8.157 1.00 95.62 159 ALA A O 1
ATOM 1199 N N . GLN A 1 160 ? -2.606 -6.528 9.333 1.00 94.19 160 GLN A N 1
ATOM 1200 C CA . GLN A 1 160 ? -2.354 -5.402 10.222 1.00 94.19 160 GLN A CA 1
ATOM 1201 C C . GLN A 1 160 ? -2.273 -5.914 11.654 1.00 94.19 160 GLN A C 1
ATOM 1203 O O . GLN A 1 160 ? -3.226 -6.480 12.172 1.00 94.19 160 GLN A O 1
ATOM 1208 N N . LEU A 1 161 ? -1.129 -5.682 12.283 1.00 91.94 161 LEU A N 1
ATOM 1209 C CA . LEU A 1 161 ? -0.897 -5.930 13.694 1.00 91.94 161 LEU A CA 1
ATOM 1210 C C . LEU A 1 161 ? -1.065 -4.619 14.449 1.00 91.94 161 LEU A C 1
ATOM 1212 O O . LEU A 1 161 ? -0.421 -3.626 14.105 1.00 91.94 161 LEU A O 1
ATOM 1216 N N . GLN A 1 162 ? -1.873 -4.627 15.496 1.00 89.31 162 GLN A N 1
ATOM 1217 C CA . GLN A 1 162 ? -2.047 -3.499 16.397 1.00 89.31 162 GLN A CA 1
ATOM 1218 C C . GLN A 1 162 ? -1.579 -3.897 17.792 1.00 89.31 162 GLN A C 1
ATOM 1220 O O . GLN A 1 162 ? -2.091 -4.851 18.371 1.00 89.31 162 GLN A O 1
ATOM 1225 N N . LEU A 1 163 ? -0.616 -3.149 18.331 1.00 84.69 163 LEU A N 1
ATOM 1226 C CA . LEU A 1 163 ? -0.225 -3.262 19.731 1.00 84.69 163 LEU A CA 1
ATOM 1227 C C . LEU A 1 163 ? -1.315 -2.590 20.561 1.00 84.69 163 LEU A C 1
ATOM 1229 O O . LEU A 1 163 ? -1.514 -1.373 20.476 1.00 84.69 163 LEU A O 1
ATOM 1233 N N . ASN A 1 164 ? -2.056 -3.397 21.308 1.00 71.94 164 ASN A N 1
ATOM 1234 C CA . ASN A 1 164 ? -3.217 -2.948 22.051 1.00 71.94 164 ASN A CA 1
ATOM 1235 C C . ASN A 1 164 ? -2.959 -3.077 23.553 1.00 71.94 164 ASN A C 1
ATOM 1237 O O . ASN A 1 164 ? -2.511 -4.108 24.021 1.00 71.94 164 ASN A O 1
ATOM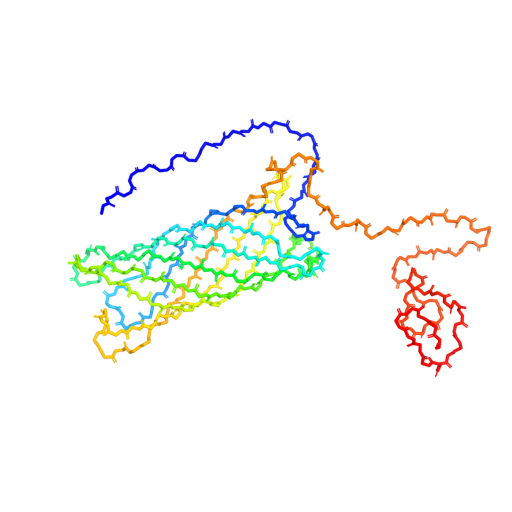 1241 N N . ASP A 1 165 ? -3.260 -2.030 24.310 1.00 65.38 165 ASP A N 1
ATOM 1242 C CA . ASP A 1 165 ? -3.229 -2.038 25.775 1.00 65.38 165 ASP A CA 1
ATOM 1243 C C . ASP A 1 165 ? -4.512 -1.437 26.385 1.00 65.38 165 ASP A C 1
ATOM 1245 O O . ASP A 1 165 ? -4.610 -1.310 27.607 1.00 65.38 165 ASP A O 1
ATOM 1249 N N . LYS A 1 166 ? -5.487 -1.027 25.550 1.00 63.81 166 LYS A N 1
ATOM 1250 C CA . LYS A 1 166 ? -6.607 -0.153 25.959 1.00 63.81 166 LYS A CA 1
ATOM 1251 C C . LYS A 1 166 ? -7.970 -0.466 25.340 1.00 63.81 166 LYS A C 1
ATOM 1253 O O . LYS A 1 166 ? -8.967 -0.291 26.030 1.00 63.81 166 LYS A O 1
ATOM 1258 N N . SER A 1 167 ? -8.034 -0.909 24.084 1.00 58.81 167 SER A N 1
ATOM 1259 C CA . SER A 1 167 ? -9.291 -0.940 23.309 1.00 58.81 167 SER A CA 1
ATOM 1260 C C . SER A 1 167 ? -10.021 -2.281 23.358 1.00 58.81 167 SER A C 1
ATOM 1262 O O . SER A 1 167 ? -11.240 -2.329 23.239 1.00 58.81 167 SER A O 1
ATOM 1264 N N . VAL A 1 168 ? -9.292 -3.373 23.598 1.00 58.50 168 VAL A N 1
ATOM 1265 C CA . VAL A 1 168 ? -9.847 -4.712 23.855 1.00 58.50 168 VAL A CA 1
ATOM 1266 C C . VAL A 1 168 ? -9.276 -5.243 25.167 1.00 58.50 168 VAL A C 1
ATOM 1268 O O . VAL A 1 168 ? -8.060 -5.269 25.356 1.00 58.50 168 VAL A O 1
ATOM 1271 N N . ALA A 1 169 ? -10.146 -5.635 26.097 1.00 56.31 169 ALA A N 1
ATOM 1272 C CA . ALA A 1 169 ? -9.732 -6.142 27.400 1.00 56.31 169 ALA A CA 1
ATOM 1273 C C . ALA A 1 169 ? -9.158 -7.564 27.277 1.00 56.31 169 ALA A C 1
ATOM 1275 O O . ALA A 1 169 ? -9.870 -8.483 26.884 1.00 56.31 169 ALA A O 1
ATOM 1276 N N . GLY A 1 170 ? -7.895 -7.750 27.674 1.00 59.31 170 GLY A N 1
ATOM 1277 C CA . GLY A 1 170 ? -7.247 -9.067 27.752 1.00 59.31 170 GLY A CA 1
ATOM 1278 C C . GLY A 1 170 ? -6.471 -9.508 26.507 1.00 59.31 170 GLY A C 1
ATOM 1279 O O . GLY A 1 170 ? -5.912 -10.600 26.534 1.00 59.31 170 GLY A O 1
ATOM 1280 N N . GLU A 1 171 ? -6.395 -8.671 25.469 1.00 66.44 171 GLU A N 1
ATOM 1281 C CA . GLU A 1 171 ? -5.628 -8.937 24.246 1.00 66.44 171 GLU A CA 1
ATOM 1282 C C . GLU A 1 171 ? -4.566 -7.852 24.030 1.00 66.44 171 GLU A C 1
ATOM 1284 O O . GLU A 1 171 ? -4.895 -6.693 23.768 1.00 66.44 171 GLU A O 1
ATOM 1289 N N . ASP A 1 172 ? -3.289 -8.236 24.107 1.00 75.38 172 ASP A N 1
ATOM 1290 C CA . ASP A 1 172 ? -2.148 -7.318 23.941 1.00 75.38 172 ASP A CA 1
ATOM 1291 C C . ASP A 1 172 ? -1.818 -7.038 22.454 1.00 75.38 172 ASP A C 1
ATOM 1293 O O . ASP A 1 172 ? -1.037 -6.143 22.108 1.00 75.38 172 ASP A O 1
ATOM 1297 N N . LEU A 1 173 ? -2.394 -7.834 21.545 1.00 79.44 173 LEU A N 1
ATOM 1298 C CA . LEU A 1 173 ? -2.124 -7.802 20.112 1.00 79.44 173 LEU A CA 1
ATOM 1299 C C . LEU A 1 173 ? -3.390 -8.149 19.327 1.00 79.44 173 LEU A C 1
ATOM 1301 O O . LEU A 1 173 ? -3.936 -9.233 19.491 1.00 79.44 173 LEU A O 1
ATOM 1305 N N . LEU A 1 174 ? -3.800 -7.266 18.420 1.00 83.81 174 LEU A N 1
ATOM 1306 C CA . LEU A 1 174 ? -4.914 -7.516 17.500 1.00 83.81 174 LEU A CA 1
ATOM 1307 C C . LEU A 1 174 ? -4.377 -7.719 16.083 1.00 83.81 174 LEU A C 1
ATOM 1309 O O . LEU A 1 174 ? -3.448 -7.018 15.665 1.00 83.81 174 LEU A O 1
ATOM 1313 N N . LEU A 1 175 ? -4.944 -8.685 15.357 1.00 88.62 175 LEU A N 1
ATOM 1314 C CA . LEU A 1 175 ? -4.560 -9.008 13.985 1.00 88.62 175 LEU A CA 1
ATOM 1315 C C . LEU A 1 175 ? -5.773 -8.917 13.056 1.00 88.62 175 LEU A C 1
ATOM 1317 O O . LEU A 1 175 ? -6.627 -9.797 13.034 1.00 88.62 175 LEU A O 1
ATOM 1321 N N . ASP A 1 176 ? -5.789 -7.882 12.222 1.00 89.12 176 ASP A N 1
ATOM 1322 C CA . ASP A 1 176 ? -6.823 -7.661 11.213 1.00 89.12 176 ASP A CA 1
ATOM 1323 C C . ASP A 1 176 ? -6.279 -7.932 9.806 1.00 89.12 176 ASP A C 1
ATOM 1325 O O . ASP A 1 176 ? -5.112 -7.665 9.501 1.00 89.12 176 ASP A O 1
ATOM 1329 N N . TYR A 1 177 ? -7.133 -8.409 8.901 1.00 93.62 177 TYR A N 1
ATOM 1330 C CA . TYR A 1 177 ? -6.784 -8.576 7.490 1.00 93.62 177 TYR A CA 1
ATOM 1331 C C . TYR A 1 177 ? -7.546 -7.582 6.623 1.00 93.62 177 TYR A C 1
ATOM 1333 O O . TYR A 1 177 ? -8.730 -7.336 6.825 1.00 93.62 177 TYR A O 1
ATOM 1341 N N . ARG A 1 178 ? -6.895 -7.029 5.600 1.00 94.81 178 ARG A N 1
ATOM 1342 C CA . ARG A 1 178 ? -7.518 -6.121 4.634 1.00 94.81 178 ARG A CA 1
ATOM 1343 C C . ARG A 1 178 ? -7.270 -6.555 3.209 1.00 94.81 178 ARG A C 1
ATOM 1345 O O . ARG A 1 178 ? -6.151 -6.916 2.854 1.00 94.81 178 ARG A O 1
ATOM 1352 N N . ILE A 1 179 ? -8.305 -6.431 2.388 1.00 97.38 179 ILE A N 1
ATOM 1353 C CA . ILE A 1 179 ? -8.228 -6.519 0.936 1.00 97.38 179 ILE A CA 1
ATOM 1354 C C . ILE A 1 179 ? -8.530 -5.141 0.359 1.00 97.38 179 ILE A C 1
ATOM 1356 O O . ILE A 1 179 ? -9.606 -4.584 0.581 1.00 97.38 179 ILE A O 1
ATOM 1360 N N . ASN A 1 180 ? -7.587 -4.612 -0.411 1.00 97.81 180 ASN A N 1
ATOM 1361 C CA . ASN A 1 180 ? -7.712 -3.334 -1.090 1.00 97.81 180 ASN A CA 1
ATOM 1362 C C . ASN A 1 180 ? -7.816 -3.555 -2.592 1.00 97.81 180 ASN A C 1
ATOM 1364 O O . ASN A 1 180 ? -7.048 -4.327 -3.167 1.00 97.81 180 ASN A O 1
ATOM 1368 N N . VAL A 1 181 ? -8.728 -2.839 -3.240 1.00 98.12 181 VAL A N 1
ATOM 1369 C CA . VAL A 1 181 ? -8.84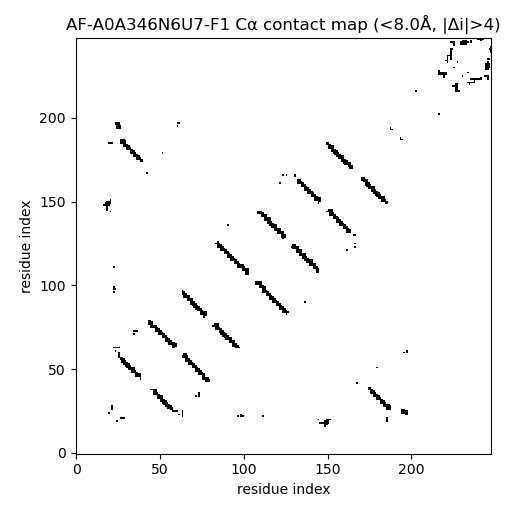7 -2.811 -4.701 1.00 98.12 181 VAL A CA 1
ATOM 1370 C C . VAL A 1 181 ? -9.031 -1.368 -5.131 1.00 98.12 181 VAL A C 1
ATOM 1372 O O . VAL A 1 181 ? -9.935 -0.682 -4.655 1.00 98.12 181 VAL A O 1
ATOM 1375 N N . GLY A 1 182 ? -8.172 -0.888 -6.024 1.00 96.38 182 GLY A N 1
ATOM 1376 C CA . GLY A 1 182 ? -8.165 0.525 -6.367 1.00 96.38 182 GLY A CA 1
ATOM 1377 C C . GLY A 1 182 ? -7.362 0.879 -7.597 1.00 96.38 182 GLY A C 1
ATOM 1378 O O . GLY A 1 182 ? -6.792 0.027 -8.277 1.00 96.38 182 GLY A O 1
ATOM 1379 N N . LEU A 1 183 ? -7.341 2.174 -7.880 1.00 95.00 183 LEU A N 1
ATOM 1380 C CA . LEU A 1 183 ? -6.608 2.741 -8.998 1.00 95.00 183 LEU A CA 1
ATOM 1381 C C . LEU A 1 183 ? -5.358 3.438 -8.486 1.00 95.00 183 LEU A C 1
ATOM 1383 O O . LEU A 1 183 ? -5.424 4.251 -7.565 1.00 95.00 183 LEU A O 1
ATOM 1387 N N . GLN A 1 184 ? -4.241 3.150 -9.140 1.00 93.69 184 GLN A N 1
ATOM 1388 C CA . GLN A 1 184 ? -2.989 3.859 -8.978 1.00 93.69 184 GLN A CA 1
ATOM 1389 C C . GLN A 1 184 ? -2.771 4.782 -10.177 1.00 93.69 184 GLN A C 1
ATOM 1391 O O . GLN A 1 184 ? -2.824 4.363 -11.336 1.00 93.69 184 GLN A O 1
ATOM 1396 N N . VAL A 1 185 ? -2.519 6.049 -9.874 1.00 90.94 185 VAL A N 1
ATOM 1397 C CA . VAL A 1 185 ? -2.303 7.131 -10.825 1.00 90.94 185 VAL A CA 1
ATOM 1398 C C . VAL A 1 185 ? -0.831 7.536 -10.765 1.00 90.94 185 VAL A C 1
ATOM 1400 O O . VAL A 1 185 ? -0.390 8.044 -9.730 1.00 90.94 185 VAL A O 1
ATOM 1403 N N . PRO A 1 186 ? -0.047 7.337 -11.837 1.00 86.44 186 PRO A N 1
ATOM 1404 C CA . PRO A 1 186 ? 1.300 7.885 -11.905 1.00 86.44 186 PRO A CA 1
ATOM 1405 C C . PRO A 1 186 ? 1.232 9.416 -11.962 1.00 86.44 186 PRO A C 1
ATOM 1407 O O . PRO A 1 186 ? 0.523 10.000 -12.779 1.00 86.44 186 PRO A O 1
ATOM 1410 N N . LEU A 1 187 ? 2.001 10.083 -11.111 1.00 86.31 187 LEU A N 1
ATOM 1411 C CA . LEU A 1 187 ? 2.070 11.540 -11.002 1.00 86.31 187 LEU A CA 1
ATOM 1412 C C . LEU A 1 187 ? 3.175 12.104 -11.905 1.00 86.31 187 LEU A C 1
ATOM 1414 O O . LEU A 1 187 ? 3.956 12.968 -11.503 1.00 86.31 187 LEU A O 1
ATOM 1418 N N . TYR A 1 188 ? 3.246 11.611 -13.146 1.00 75.62 188 TYR A N 1
ATOM 1419 C CA . TYR A 1 188 ? 4.288 11.987 -14.109 1.00 75.62 188 TYR A CA 1
ATOM 1420 C C . TYR A 1 188 ? 4.304 13.496 -14.427 1.00 75.62 188 TYR A C 1
ATOM 1422 O O . TYR A 1 188 ? 5.322 14.039 -14.844 1.00 75.62 188 TYR A O 1
ATOM 1430 N N . PHE A 1 189 ? 3.180 14.181 -14.207 1.00 73.38 189 PHE A N 1
ATOM 1431 C CA . PHE A 1 189 ? 2.991 15.610 -14.454 1.00 73.38 189 PHE A CA 1
ATOM 1432 C C . PHE A 1 189 ? 3.578 16.521 -13.365 1.00 73.38 189 PHE A C 1
ATOM 1434 O O . PHE A 1 189 ? 3.593 17.734 -13.544 1.00 73.38 189 PHE A O 1
ATOM 1441 N N . LEU A 1 190 ? 4.057 15.979 -12.239 1.00 71.38 190 LEU A N 1
ATOM 1442 C CA . LEU A 1 190 ? 4.633 16.791 -11.158 1.00 71.38 190 LEU A CA 1
ATOM 1443 C C . LEU A 1 190 ? 6.057 17.295 -11.441 1.00 71.38 190 LEU A C 1
ATOM 1445 O O . LEU A 1 190 ? 6.560 18.124 -10.685 1.00 71.38 190 LEU A O 1
ATOM 1449 N N . ARG A 1 191 ? 6.724 16.813 -12.498 1.00 64.56 191 ARG A N 1
ATOM 1450 C CA . ARG A 1 191 ? 8.101 17.196 -12.836 1.00 64.56 191 ARG A CA 1
ATOM 1451 C C . ARG A 1 191 ? 8.223 17.591 -14.306 1.00 64.56 191 ARG A C 1
ATOM 1453 O O . ARG A 1 191 ? 8.113 16.748 -15.195 1.00 64.56 191 ARG A O 1
ATOM 1460 N N . GLU A 1 192 ? 8.523 18.865 -14.558 1.00 51.59 192 GLU A N 1
ATOM 1461 C CA . GLU A 1 192 ? 8.981 19.318 -15.877 1.00 51.59 192 GLU A CA 1
ATOM 1462 C C . GLU A 1 192 ? 10.301 18.615 -16.238 1.00 51.59 192 GLU A C 1
ATOM 1464 O O . GLU A 1 192 ? 11.228 18.550 -15.429 1.00 51.59 192 GLU A O 1
ATOM 1469 N N . GLY A 1 193 ? 10.369 18.045 -17.444 1.00 56.19 193 GLY A N 1
ATOM 1470 C CA . GLY A 1 193 ? 11.486 17.206 -17.900 1.00 56.19 193 GLY A CA 1
ATOM 1471 C C . GLY A 1 193 ? 11.254 15.695 -17.772 1.00 56.19 193 GLY A C 1
ATOM 1472 O O . GLY A 1 193 ? 12.087 14.924 -18.238 1.00 56.19 193 GLY A O 1
ATOM 1473 N N . GLY A 1 194 ? 10.115 15.271 -17.207 1.00 57.75 194 GLY A N 1
ATOM 1474 C CA . GLY A 1 194 ? 9.757 13.861 -17.055 1.00 57.75 194 GLY A CA 1
ATOM 1475 C C . GLY A 1 194 ? 10.489 13.169 -15.903 1.00 57.75 194 GLY A C 1
ATOM 1476 O O . GLY A 1 194 ? 11.329 13.745 -15.210 1.00 57.75 194 GLY A O 1
ATOM 1477 N N . PHE A 1 195 ? 10.132 11.911 -15.670 1.00 57.75 195 PHE A N 1
ATOM 1478 C CA . PHE A 1 195 ? 10.834 11.033 -14.738 1.00 57.75 195 PHE A CA 1
ATOM 1479 C C . PHE A 1 195 ? 11.809 10.165 -15.523 1.00 57.75 195 PHE A C 1
ATOM 1481 O O . PHE A 1 195 ? 11.511 9.810 -16.665 1.00 57.75 195 PHE A O 1
ATOM 1488 N N . ASN A 1 196 ? 12.957 9.832 -14.923 1.00 53.62 196 ASN A N 1
ATOM 1489 C CA . ASN A 1 196 ? 13.907 8.908 -15.533 1.00 53.62 196 ASN A CA 1
ATOM 1490 C C . ASN A 1 196 ? 13.154 7.610 -15.836 1.00 53.62 196 ASN A C 1
ATOM 1492 O O . ASN A 1 196 ? 12.753 6.872 -14.937 1.00 53.62 196 ASN A O 1
ATOM 1496 N N . THR A 1 197 ? 12.902 7.349 -17.113 1.00 51.25 197 THR A N 1
ATOM 1497 C CA . THR A 1 197 ? 12.539 6.009 -17.539 1.00 51.25 197 THR A CA 1
ATOM 1498 C C . THR A 1 197 ? 13.768 5.156 -17.285 1.00 51.25 197 THR A C 1
ATOM 1500 O O . THR A 1 197 ? 14.858 5.578 -17.682 1.00 51.25 197 THR A O 1
ATOM 1503 N N . ALA A 1 198 ? 13.623 3.978 -16.662 1.00 45.94 198 ALA A N 1
ATOM 1504 C CA . ALA A 1 198 ? 14.653 2.961 -16.825 1.00 45.94 198 ALA A CA 1
ATOM 1505 C C . ALA A 1 198 ? 14.929 2.913 -18.325 1.00 45.94 198 ALA A C 1
ATOM 1507 O O . ALA A 1 198 ? 13.975 2.787 -19.106 1.00 45.94 198 ALA A O 1
ATOM 1508 N N . ALA A 1 199 ? 16.177 3.181 -18.721 1.00 43.72 199 ALA A N 1
ATOM 1509 C CA . ALA A 1 199 ? 16.526 3.163 -20.128 1.00 43.72 199 ALA A CA 1
ATOM 1510 C C . ALA A 1 199 ? 15.958 1.847 -20.672 1.00 43.72 199 ALA A C 1
ATOM 1512 O O . ALA A 1 199 ? 16.182 0.810 -20.029 1.00 43.72 199 ALA A O 1
ATOM 1513 N N . PRO A 1 200 ? 15.155 1.854 -21.758 1.00 47.00 200 PRO A N 1
ATOM 1514 C CA . PRO A 1 200 ? 14.884 0.599 -22.439 1.00 47.00 200 PRO A CA 1
ATOM 1515 C C . PRO A 1 200 ? 16.260 -0.016 -22.625 1.00 47.00 200 PRO A C 1
ATOM 1517 O O . PRO A 1 200 ? 17.130 0.689 -23.131 1.00 47.00 200 PRO A O 1
ATOM 1520 N N . ALA A 1 201 ? 16.490 -1.219 -22.082 1.00 47.19 201 ALA A N 1
ATOM 1521 C CA . ALA A 1 201 ? 17.788 -1.869 -22.189 1.00 47.19 201 ALA A CA 1
ATOM 1522 C C . ALA A 1 201 ? 18.186 -1.740 -23.653 1.00 47.19 201 ALA A C 1
ATOM 1524 O O . ALA A 1 201 ? 17.470 -2.245 -24.523 1.00 47.19 201 ALA A O 1
ATOM 1525 N N . GLU A 1 202 ? 19.181 -0.893 -23.915 1.00 44.19 202 GLU A N 1
ATOM 1526 C CA . GLU A 1 202 ? 19.443 -0.445 -25.264 1.00 44.19 202 GLU A CA 1
ATOM 1527 C C . GLU A 1 202 ? 19.995 -1.659 -26.005 1.00 44.19 202 GLU A C 1
ATOM 1529 O O . GLU A 1 202 ? 21.188 -1.920 -25.982 1.00 44.19 202 GLU A O 1
ATOM 1534 N N . CYS A 1 203 ? 19.135 -2.417 -26.685 1.00 54.22 203 CYS A N 1
ATOM 1535 C CA . CYS A 1 203 ? 19.556 -3.165 -27.861 1.00 54.22 203 CYS A CA 1
ATOM 1536 C C . CYS A 1 203 ? 19.666 -2.121 -28.996 1.00 54.22 203 CYS A C 1
ATOM 1538 O O . CYS A 1 203 ? 18.881 -2.098 -29.943 1.00 54.22 203 CYS A O 1
ATOM 1540 N N . SER A 1 204 ? 20.608 -1.184 -28.836 1.00 43.50 204 SER A N 1
ATOM 1541 C CA . SER A 1 204 ? 21.185 -0.365 -29.897 1.00 43.50 204 SER A CA 1
ATOM 1542 C C . SER A 1 204 ? 22.506 -1.075 -30.228 1.00 43.50 204 SER A C 1
ATOM 1544 O O . SER A 1 204 ? 23.434 -1.124 -29.439 1.00 43.50 204 SER A O 1
ATOM 1546 N N . ILE A 1 205 ? 22.626 -1.828 -31.314 1.00 46.53 205 ILE A N 1
ATOM 1547 C CA . ILE A 1 205 ? 22.799 -1.354 -32.684 1.00 46.53 205 ILE A CA 1
ATOM 1548 C C . ILE A 1 205 ? 22.703 -2.605 -33.575 1.00 46.53 205 ILE A C 1
ATOM 1550 O O . ILE A 1 205 ? 23.302 -3.636 -33.274 1.00 46.53 205 ILE A O 1
ATOM 1554 N N . ALA A 1 206 ? 22.009 -2.510 -34.710 1.00 45.41 206 ALA A N 1
ATOM 1555 C CA . ALA A 1 206 ? 22.164 -3.479 -35.788 1.00 45.41 206 ALA A CA 1
ATOM 1556 C C . ALA A 1 206 ? 23.523 -3.248 -36.469 1.00 45.41 206 ALA A C 1
ATOM 1558 O O . ALA A 1 206 ? 23.642 -2.390 -37.345 1.00 45.41 206 ALA A O 1
ATOM 1559 N N . VAL A 1 207 ? 24.554 -3.995 -36.070 1.00 47.88 207 VAL A N 1
ATOM 1560 C CA . VAL A 1 207 ? 25.739 -4.159 -36.916 1.00 47.88 207 VAL A CA 1
ATOM 1561 C C . VAL A 1 207 ? 25.403 -5.250 -37.925 1.00 47.88 207 VAL A C 1
ATOM 1563 O O . VAL A 1 207 ? 25.236 -6.414 -37.575 1.00 47.88 207 VAL A O 1
ATOM 1566 N N . VAL A 1 208 ? 25.255 -4.861 -39.190 1.00 44.91 208 VAL A N 1
ATOM 1567 C CA . VAL A 1 208 ? 25.183 -5.818 -40.295 1.00 44.91 208 VAL A CA 1
ATOM 1568 C C . VAL A 1 208 ? 26.593 -6.367 -40.513 1.00 44.91 208 VAL A C 1
ATOM 1570 O O . VAL A 1 208 ? 27.407 -5.734 -41.181 1.00 44.91 208 VAL A O 1
ATOM 1573 N N . ASP A 1 209 ? 26.888 -7.535 -39.946 1.00 47.06 209 ASP A N 1
ATOM 1574 C CA . ASP A 1 209 ? 27.963 -8.393 -40.449 1.00 47.06 209 ASP A CA 1
ATOM 1575 C C . ASP A 1 209 ? 27.461 -9.093 -41.736 1.00 47.06 209 ASP A C 1
ATOM 1577 O O . ASP A 1 209 ? 26.339 -9.617 -41.741 1.00 47.06 209 ASP A O 1
ATOM 1581 N N . PRO A 1 210 ? 28.241 -9.132 -42.838 1.00 55.59 210 PRO A N 1
ATOM 1582 C CA . PRO A 1 210 ? 27.873 -9.856 -44.059 1.00 55.59 210 PRO A CA 1
ATOM 1583 C C . PRO A 1 210 ? 27.626 -11.368 -43.881 1.00 55.59 210 PRO A C 1
ATOM 1585 O O . PRO A 1 210 ? 27.163 -12.008 -44.825 1.00 55.59 210 PRO A O 1
ATOM 1588 N N . SER A 1 211 ? 27.949 -11.960 -42.727 1.00 63.56 211 SER A N 1
ATOM 1589 C CA . SER A 1 211 ? 27.907 -13.411 -42.488 1.00 63.56 211 SER A CA 1
ATOM 1590 C C . SER A 1 211 ? 26.649 -13.946 -41.781 1.00 63.56 211 SER A C 1
ATOM 1592 O O . SER A 1 211 ? 26.484 -15.161 -41.679 1.00 63.56 211 SER A O 1
ATOM 1594 N N . GLY A 1 212 ? 25.699 -13.090 -41.384 1.00 53.50 212 GLY A N 1
ATOM 1595 C CA . GLY A 1 212 ? 24.324 -13.525 -41.093 1.00 53.50 212 GLY A CA 1
ATOM 1596 C C . GLY A 1 212 ? 24.071 -14.248 -39.759 1.00 53.50 212 GLY A C 1
ATOM 1597 O O . GLY A 1 212 ? 23.182 -15.100 -39.700 1.00 53.50 212 GLY A O 1
ATOM 1598 N N . ALA A 1 213 ? 24.763 -13.893 -38.675 1.00 50.72 213 ALA A N 1
ATOM 1599 C CA . ALA A 1 213 ? 24.369 -14.318 -37.328 1.00 50.72 213 ALA A CA 1
ATOM 1600 C C . ALA A 1 213 ? 23.339 -13.341 -36.723 1.00 50.72 213 ALA A C 1
ATOM 1602 O O . ALA A 1 213 ? 23.573 -12.137 -36.645 1.00 50.72 213 ALA A O 1
ATOM 1603 N N . ARG A 1 214 ? 22.166 -13.852 -36.321 1.00 47.88 214 ARG A N 1
ATOM 1604 C CA . ARG A 1 214 ? 21.142 -13.080 -35.594 1.00 47.88 214 ARG A CA 1
ATOM 1605 C C . ARG A 1 214 ? 21.579 -12.874 -34.150 1.00 47.88 214 ARG A C 1
ATOM 1607 O O . ARG A 1 214 ? 21.874 -13.852 -33.473 1.00 47.88 214 ARG A O 1
ATOM 1614 N N . GLN A 1 215 ? 21.484 -11.641 -33.667 1.00 52.06 215 GLN A N 1
ATOM 1615 C CA . GLN A 1 215 ? 21.658 -11.317 -32.257 1.00 52.06 215 GLN A CA 1
ATOM 1616 C C . GLN A 1 215 ? 20.275 -11.160 -31.618 1.00 52.06 215 GLN A C 1
ATOM 1618 O O . GLN A 1 215 ? 19.558 -10.192 -31.869 1.00 52.06 215 GLN A O 1
ATOM 1623 N N . ASP A 1 216 ? 19.868 -12.175 -30.863 1.00 51.97 216 ASP A N 1
ATOM 1624 C CA . ASP A 1 216 ? 18.734 -12.096 -29.946 1.00 51.97 216 ASP A CA 1
ATOM 1625 C C . ASP A 1 216 ? 19.293 -11.701 -28.569 1.00 51.97 216 ASP A C 1
ATOM 1627 O O . ASP A 1 216 ? 20.337 -12.205 -28.153 1.00 51.97 216 ASP A O 1
ATOM 1631 N N . CYS A 1 217 ? 18.644 -10.770 -27.863 1.00 59.38 217 CYS A N 1
ATOM 1632 C CA . CYS A 1 217 ? 19.192 -10.108 -26.666 1.00 59.38 217 CYS A CA 1
ATOM 1633 C C . CYS A 1 217 ? 19.336 -11.076 -25.452 1.00 59.38 217 CYS A C 1
ATOM 1635 O O . CYS A 1 217 ? 19.718 -10.671 -24.351 1.00 59.38 217 CYS A O 1
ATOM 1637 N N . SER A 1 218 ? 19.037 -12.368 -25.632 1.00 64.50 218 SER A N 1
ATOM 1638 C CA . SER A 1 218 ? 19.211 -13.450 -24.655 1.00 64.50 218 SER A CA 1
ATOM 1639 C C . SER A 1 218 ? 20.260 -14.504 -25.023 1.00 64.50 218 SER A C 1
ATOM 1641 O O . SER A 1 218 ? 20.371 -15.484 -24.288 1.00 64.50 218 SER A O 1
ATOM 1643 N N . VAL A 1 219 ? 20.989 -14.350 -26.131 1.00 76.06 219 VAL A N 1
ATOM 1644 C CA . VAL A 1 219 ? 22.011 -15.322 -26.552 1.00 76.06 219 VAL A CA 1
ATOM 1645 C C . VAL A 1 219 ? 23.291 -15.141 -25.734 1.00 76.06 219 VAL A C 1
ATOM 1647 O O . VAL A 1 219 ? 23.690 -14.022 -25.418 1.00 76.06 219 VAL A O 1
ATOM 1650 N N . ASP A 1 220 ? 23.872 -16.274 -25.361 1.00 78.94 220 ASP A N 1
ATOM 1651 C CA . ASP A 1 220 ? 25.209 -16.447 -24.797 1.00 78.94 220 ASP A CA 1
ATOM 1652 C C . ASP A 1 220 ? 25.902 -17.465 -25.724 1.00 78.94 220 ASP A C 1
ATOM 1654 O O . ASP A 1 220 ? 25.542 -18.652 -25.757 1.00 78.94 220 ASP A O 1
ATOM 1658 N N . SER A 1 221 ? 26.754 -16.953 -26.610 1.00 81.38 221 SER A N 1
ATOM 1659 C CA . SER A 1 221 ? 27.293 -17.661 -27.770 1.00 81.38 221 SER A CA 1
ATOM 1660 C C . SER A 1 221 ? 28.427 -18.612 -27.401 1.00 81.38 221 SER A C 1
ATOM 1662 O O . SER A 1 221 ? 28.523 -19.696 -27.990 1.00 81.38 221 SER A O 1
ATOM 1664 N N . ASP A 1 222 ? 29.266 -18.245 -26.435 1.00 82.31 222 ASP A N 1
ATOM 1665 C CA . ASP A 1 222 ? 30.382 -19.065 -25.954 1.00 82.31 222 ASP A CA 1
ATOM 1666 C C . ASP A 1 222 ? 30.063 -19.834 -24.661 1.00 82.31 222 ASP A C 1
ATOM 1668 O O . ASP A 1 222 ? 30.770 -20.790 -24.327 1.00 82.31 222 ASP A O 1
ATOM 1672 N N . ARG A 1 223 ? 28.904 -19.548 -24.052 1.00 87.19 223 ARG A N 1
ATOM 1673 C CA . ARG A 1 223 ? 28.299 -20.275 -22.929 1.00 87.19 223 ARG A CA 1
ATOM 1674 C C . ARG A 1 223 ? 29.119 -20.177 -21.656 1.00 87.19 223 ARG A C 1
ATOM 1676 O O . ARG A 1 223 ? 29.181 -21.145 -20.888 1.00 87.19 223 ARG A O 1
ATOM 1683 N N . ASP A 1 224 ? 29.738 -19.027 -21.437 1.00 83.81 224 ASP A N 1
ATOM 1684 C CA . ASP A 1 224 ? 30.490 -18.745 -20.219 1.00 83.81 224 ASP A CA 1
ATOM 1685 C C . ASP A 1 224 ? 29.605 -18.246 -19.057 1.00 83.81 224 ASP A C 1
ATOM 1687 O O . ASP A 1 224 ? 30.054 -18.175 -17.908 1.00 83.81 224 ASP A O 1
ATOM 1691 N N . GLY A 1 225 ? 28.313 -18.009 -19.321 1.00 82.44 225 GLY A N 1
ATOM 1692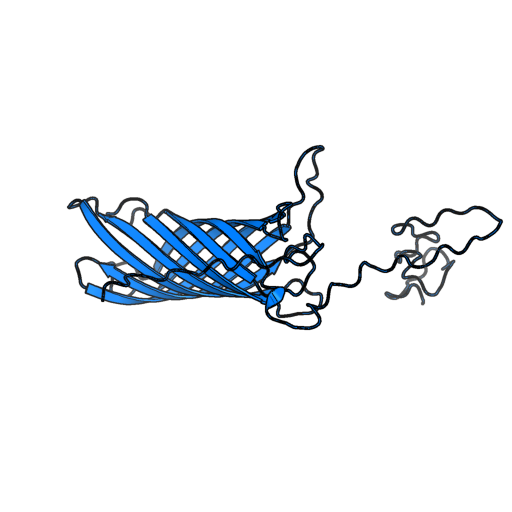 C CA . GLY A 1 225 ? 27.324 -17.549 -18.352 1.00 82.44 225 GLY A CA 1
ATOM 1693 C C . GLY A 1 225 ? 27.047 -16.046 -18.416 1.00 82.44 225 GLY A C 1
ATOM 1694 O O . GLY A 1 225 ? 26.189 -15.565 -17.664 1.00 82.44 225 GLY A O 1
ATOM 1695 N N . VAL A 1 226 ? 27.723 -15.311 -19.303 1.00 81.94 226 VAL A N 1
ATOM 1696 C CA . VAL A 1 226 ? 27.486 -13.896 -19.586 1.00 81.94 226 VAL A CA 1
ATOM 1697 C C . VAL A 1 226 ? 26.890 -13.765 -20.986 1.00 81.94 226 VAL A C 1
ATOM 1699 O O . VAL A 1 226 ? 27.398 -14.275 -21.968 1.00 81.94 226 VAL A O 1
ATOM 1702 N N . LYS A 1 227 ? 25.741 -13.090 -21.095 1.00 83.12 227 LYS A N 1
ATOM 1703 C CA . LYS A 1 227 ? 25.073 -12.910 -22.394 1.00 83.12 227 LYS A CA 1
ATOM 1704 C C . LYS A 1 227 ? 25.930 -12.047 -23.315 1.00 83.12 227 LYS A C 1
ATOM 1706 O O . LYS A 1 227 ? 26.484 -11.059 -22.846 1.00 83.12 227 LYS A O 1
ATOM 1711 N N . ASP A 1 228 ? 25.872 -12.298 -24.621 1.00 77.06 228 ASP A N 1
ATOM 1712 C CA . ASP A 1 228 ? 26.703 -11.636 -25.643 1.00 77.06 228 ASP A CA 1
ATOM 1713 C C . ASP A 1 228 ? 26.661 -10.100 -25.586 1.00 77.06 228 ASP A C 1
ATOM 1715 O O . ASP A 1 228 ? 27.615 -9.423 -25.948 1.00 77.06 228 ASP A O 1
ATOM 1719 N N . HIS A 1 229 ? 25.538 -9.518 -25.153 1.00 70.12 229 HIS A N 1
ATOM 1720 C CA . HIS A 1 229 ? 25.396 -8.062 -25.040 1.00 70.12 229 HIS A CA 1
ATOM 1721 C C . HIS A 1 229 ? 26.089 -7.461 -23.805 1.00 70.12 229 HIS A C 1
ATOM 1723 O O . HIS A 1 229 ? 26.278 -6.249 -23.737 1.00 70.12 229 HIS A O 1
ATOM 1729 N N . ALA A 1 230 ? 26.388 -8.283 -22.801 1.00 71.94 230 ALA A N 1
ATOM 1730 C CA . ALA A 1 230 ? 27.035 -7.910 -21.547 1.00 71.94 230 ALA A CA 1
ATOM 1731 C C . ALA A 1 230 ? 28.470 -8.461 -21.438 1.00 71.94 230 ALA A C 1
ATOM 1733 O O . ALA A 1 230 ? 29.176 -8.118 -20.488 1.00 71.94 230 ALA A O 1
ATOM 1734 N N . ASP A 1 231 ? 28.888 -9.292 -22.394 1.00 81.75 231 ASP A N 1
ATOM 1735 C CA . ASP A 1 231 ? 30.201 -9.919 -22.439 1.00 81.75 231 ASP A CA 1
ATOM 1736 C C . ASP A 1 231 ? 31.239 -9.006 -23.119 1.00 81.75 231 ASP A C 1
ATOM 1738 O O . ASP A 1 231 ? 31.056 -8.504 -24.230 1.00 81.75 231 ASP A O 1
ATOM 1742 N N . GLN A 1 232 ? 32.337 -8.751 -22.408 1.00 84.00 232 GLN A N 1
ATOM 1743 C CA . GLN A 1 232 ? 33.471 -7.958 -22.883 1.00 84.00 232 GLN A CA 1
ATOM 1744 C C . GLN A 1 232 ? 34.595 -8.819 -23.476 1.00 84.00 232 GLN A C 1
ATOM 1746 O O . GLN A 1 232 ? 35.508 -8.270 -24.100 1.00 84.00 232 GLN A O 1
ATOM 1751 N N . CYS A 1 233 ? 34.553 -10.134 -23.272 1.00 86.69 233 CYS A N 1
ATOM 1752 C CA . CYS A 1 233 ? 35.572 -11.096 -23.660 1.00 86.69 233 CYS A CA 1
ATOM 1753 C C . CYS A 1 233 ? 34.957 -12.252 -24.475 1.00 86.69 233 CYS A C 1
ATOM 1755 O O . CYS A 1 233 ? 35.006 -13.394 -24.028 1.00 86.69 233 CYS A O 1
ATOM 1757 N N . PRO A 1 234 ? 34.481 -11.991 -25.711 1.00 80.19 234 PRO A N 1
ATOM 1758 C CA . PRO A 1 234 ? 33.838 -13.017 -26.521 1.00 80.19 234 PRO A CA 1
ATOM 1759 C C . PRO A 1 234 ? 34.793 -14.167 -26.848 1.00 80.19 234 PRO A C 1
ATOM 1761 O O . PRO A 1 234 ? 35.967 -13.952 -27.172 1.00 80.19 234 PRO A O 1
ATOM 1764 N N . ALA A 1 235 ? 34.240 -15.378 -26.868 1.00 87.88 235 ALA A N 1
ATOM 1765 C CA . ALA A 1 235 ? 34.940 -16.644 -27.068 1.00 87.88 235 ALA A CA 1
ATOM 1766 C C . ALA A 1 235 ? 35.813 -17.069 -25.876 1.00 87.88 235 ALA A C 1
ATOM 1768 O O . ALA A 1 235 ? 36.913 -17.614 -26.057 1.00 87.88 235 ALA A O 1
ATOM 1769 N N . THR A 1 236 ? 35.305 -16.878 -24.658 1.00 85.50 236 THR A N 1
ATOM 1770 C CA . THR A 1 236 ? 35.894 -17.453 -23.451 1.00 85.50 236 THR A CA 1
ATOM 1771 C C . THR A 1 236 ? 35.996 -18.984 -23.588 1.00 85.50 236 THR A C 1
ATOM 1773 O O . THR A 1 236 ? 35.020 -19.661 -23.926 1.00 85.50 236 THR A O 1
ATOM 1776 N N . PRO A 1 237 ? 37.169 -19.597 -23.321 1.00 86.81 237 PRO A N 1
ATOM 1777 C CA . PRO A 1 237 ? 37.301 -21.048 -23.362 1.00 86.81 237 PRO A CA 1
ATOM 1778 C C . PRO A 1 237 ? 36.387 -21.745 -22.345 1.00 86.81 237 PRO A C 1
ATOM 1780 O O . PRO A 1 237 ? 36.339 -21.377 -21.171 1.00 86.81 237 PRO A O 1
ATOM 1783 N N . ALA A 1 238 ? 35.728 -22.822 -22.776 1.00 82.44 238 ALA A N 1
ATOM 1784 C CA . ALA A 1 238 ? 34.839 -23.596 -21.915 1.00 82.44 238 ALA A CA 1
ATOM 1785 C C . ALA A 1 238 ? 35.547 -24.068 -20.628 1.00 82.44 238 ALA A C 1
ATOM 1787 O O . ALA A 1 238 ? 36.608 -24.695 -20.675 1.00 82.44 238 ALA A O 1
ATOM 1788 N N . GLY A 1 239 ? 34.925 -23.798 -19.477 1.00 80.06 239 GLY A N 1
ATOM 1789 C CA . GLY A 1 239 ? 35.439 -24.169 -18.154 1.00 80.06 239 GLY A CA 1
ATOM 1790 C C . GLY A 1 239 ? 36.305 -23.105 -17.471 1.00 80.06 239 GLY A C 1
ATOM 1791 O O . GLY A 1 239 ? 36.778 -23.344 -16.359 1.00 80.06 239 GLY A O 1
ATOM 1792 N N . VAL A 1 240 ? 36.502 -21.939 -18.093 1.00 86.25 240 VAL A N 1
ATOM 1793 C CA . VAL A 1 240 ? 37.115 -20.772 -17.447 1.00 86.25 240 VAL A CA 1
ATOM 1794 C C . VAL A 1 240 ? 36.084 -20.075 -16.559 1.00 86.25 240 VAL A C 1
ATOM 1796 O O . VAL A 1 240 ? 34.936 -19.886 -16.947 1.00 86.25 240 VAL A O 1
ATOM 1799 N N . VAL A 1 241 ? 36.491 -19.706 -15.343 1.00 87.06 241 VAL A N 1
ATOM 1800 C CA . VAL A 1 241 ? 35.653 -18.905 -14.443 1.00 87.06 241 VAL A CA 1
ATOM 1801 C C . VAL A 1 241 ? 35.760 -17.448 -14.863 1.00 87.06 241 VAL A C 1
ATOM 1803 O O . VAL A 1 241 ? 36.850 -16.878 -14.821 1.00 87.06 241 VAL A O 1
ATOM 1806 N N . VAL A 1 242 ? 34.630 -16.853 -15.228 1.00 85.75 242 VAL A N 1
ATOM 1807 C CA . VAL A 1 242 ? 34.546 -15.453 -15.645 1.00 85.75 242 VAL A CA 1
ATOM 1808 C C . VAL A 1 242 ? 33.930 -14.578 -14.563 1.00 85.75 242 VAL A C 1
ATOM 1810 O O . VAL A 1 242 ? 33.152 -15.030 -13.716 1.00 85.75 242 VAL A O 1
ATOM 1813 N N . LYS A 1 243 ? 34.306 -13.299 -14.563 1.00 85.94 243 LYS A N 1
ATOM 1814 C CA . LYS A 1 243 ? 33.654 -12.262 -13.758 1.00 85.94 243 LYS A CA 1
ATOM 1815 C C . LYS A 1 243 ? 32.339 -11.832 -14.425 1.00 85.94 243 LYS A C 1
ATOM 1817 O O . LYS A 1 243 ? 32.011 -12.254 -15.525 1.00 85.94 243 LYS A O 1
ATOM 1822 N N . ALA A 1 244 ? 31.595 -10.931 -13.781 1.00 83.88 244 ALA A N 1
ATOM 1823 C CA . ALA A 1 244 ? 30.298 -10.444 -14.273 1.00 83.88 244 ALA A CA 1
ATOM 1824 C C . ALA A 1 244 ? 30.336 -9.741 -15.650 1.00 83.88 244 ALA A C 1
ATOM 1826 O O . ALA A 1 244 ? 29.283 -9.429 -16.193 1.00 83.88 244 ALA A O 1
ATOM 1827 N N . ASN A 1 245 ? 31.527 -9.464 -16.184 1.00 81.94 245 ASN A N 1
ATOM 1828 C CA . ASN A 1 245 ? 31.750 -8.884 -17.506 1.00 81.94 245 ASN A CA 1
ATOM 1829 C C . ASN A 1 245 ? 32.250 -9.900 -18.554 1.00 81.94 245 ASN A C 1
ATOM 1831 O O . ASN A 1 245 ? 32.692 -9.466 -19.610 1.00 81.94 245 ASN A O 1
ATOM 1835 N N . GLY A 1 246 ? 32.266 -11.202 -18.245 1.00 84.62 246 GLY A N 1
ATOM 1836 C CA . GLY A 1 246 ? 32.702 -12.271 -19.159 1.00 84.62 246 GLY A CA 1
ATOM 1837 C C . GLY A 1 246 ? 34.219 -12.479 -19.229 1.00 84.62 246 GLY A C 1
ATOM 1838 O O . GLY A 1 246 ? 34.711 -13.385 -19.882 1.00 84.62 246 GLY A O 1
ATOM 1839 N N . CYS A 1 247 ? 35.010 -11.697 -18.488 1.00 89.94 247 CYS A N 1
ATOM 1840 C CA . CYS A 1 247 ? 36.471 -11.803 -18.518 1.00 89.94 247 CYS A CA 1
ATOM 1841 C C . CYS A 1 247 ? 37.051 -12.554 -17.294 1.00 89.94 247 CYS A C 1
ATOM 1843 O O . CYS A 1 247 ? 36.501 -12.426 -16.192 1.00 89.94 247 CYS A O 1
ATOM 1845 N N . PRO A 1 248 ? 38.191 -13.268 -17.437 1.00 84.12 248 PRO A N 1
ATOM 1846 C CA . PRO A 1 248 ? 38.935 -13.884 -16.327 1.00 84.12 248 PRO A CA 1
ATOM 1847 C C . PRO A 1 248 ? 39.424 -12.899 -15.255 1.00 84.12 248 PRO A C 1
ATOM 1849 O O . PRO A 1 248 ? 39.652 -11.697 -15.534 1.00 84.12 248 PRO A O 1
#

Solvent-accessible surface area (backbone atoms only — not comparable to full-atom values): 13942 Å² total; per-residue (Å²): 132,88,90,78,82,86,81,80,82,83,78,89,73,93,76,85,85,71,69,52,38,54,81,76,33,54,42,36,29,40,32,48,25,46,32,40,31,48,62,48,90,90,48,74,44,52,62,27,45,35,43,32,39,36,43,34,40,53,73,42,100,82,73,47,32,25,43,29,41,37,44,34,42,35,40,28,42,29,71,87,77,69,47,75,33,41,38,43,33,43,34,50,27,45,33,41,49,49,80,64,38,73,35,95,48,97,89,51,68,55,36,27,44,33,42,39,39,32,44,32,42,37,37,38,35,52,96,84,49,77,47,82,32,47,32,40,36,41,33,40,33,43,35,33,71,39,90,59,84,5,25,23,45,36,38,37,43,34,43,36,39,34,52,35,90,77,89,51,93,92,45,63,64,46,65,35,35,35,42,33,47,28,45,34,40,50,46,55,84,80,39,93,91,55,58,68,59,57,71,71,80,74,87,76,71,91,76,86,62,97,82,74,81,83,86,57,101,80,45,45,88,55,66,70,84,38,39,56,92,59,36,77,38,85,73,47,63,86,90,57,74,49,48,94,43,31,37,117

Foldseek 3Di:
DDDPDDDDDDDDDDDDDDQAALQQFQFKKKKKWWKWKDFDPLAQWHIKTWMKIKTWGRDDNGQQKIWIWMWIKIWIQGNVPRDIKIKIKIWTKIKHWDHWDPPPDPPDAIKIKMWIKTKIWMWIQDPNDIDIWIKIKTWIKMWGRDRPQNKIWIKMKMWIKTQDDDDRPPDRITIMIMIIIIMMHGPQVPDDVGGDRSPPPDPDDPDDDVPDDDDDQADDPLPQPAHPVQAPDPNDPPPDNADNNNHD

Secondary structure (DSSP, 8-state):
---------------------STTB---EEEEEEEEEE--TTSSB--EEEEEEEEEEE--TTT-EEEEEEEEEEEEEBTTTS-EEEEEEEEEEEEEEPPPB--SSTTPPPBEEEEEEEEEEEEEEETTEEEEEEEEEEEEEEEEE-SSTT-EEEEEEEEEEEE-SSSSTT-SEEEEEEEEEEEEEE-GGGSTT---BPPP---------TT-----TT--SS-SSS-TTT-SSSSPPTT----TTS--

Radius of gyration: 24.24 Å; Cα contacts (8 Å, |Δi|>4): 566; chains: 1; bounding box: 65×44×72 Å

Sequence (248 aa):
MKLKTIALLAGLFAAPAFAVTTAGHDIPYAGVYYSHEISDSARDSGSGKGLQFNLGLPLDYGRNNALELSLTDVSRERDVDGRKDYQTAFFVDWVHHYTSTNGGFSGLPKVTPLLIGGVGAINEDVDGDENLHFGGSAGAGLLFPLPWHGLALRTEARAQLQLNDKSVAGEDLLLDYRINVGLQVPLYFLREGGFNTAAPAECSIAVVDPSGARQDCSVDSDRDGVKDHADQCPATPAGVVVKANGCP

Mean predicted aligned error: 14.9 Å